Protein AF-A0A835QNK2-F1 (afdb_monomer_lite)

Secondary structure (DSSP, 8-state):
-HHHHHHHHHTTGGGGS-GGGHHHHHHHHHHHHHHHHHHHHHHH---TTTPPEEHHHHHHHHHHHHHHHHT--GGG--TTT-SHHHHTSTT--HHHHHHHGGGT-SSHHHHHHS-HHHHHHIIIIIT---HHHHHHHHHHHHHS-EEEEEEEEE-SS-SSEETT-EEEEEEEEEEE-TT--SS-----TT--S----EEEEEEEETTTTEEEEEEEEESS-HHHHHHHHHHHHHHHHHHTT--HHHHHHHHHH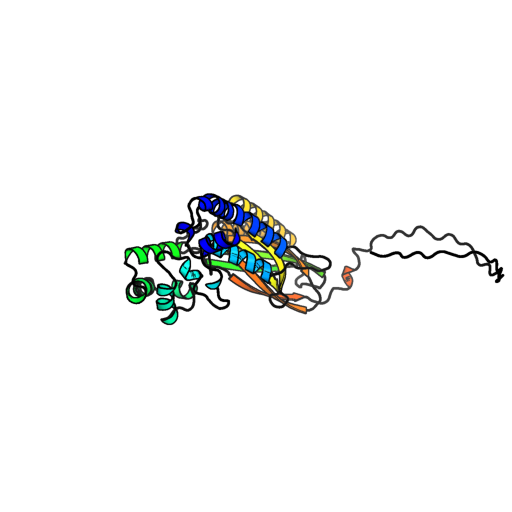HHHHHHTTEEEEEEEEE--SSEEEEEEEEEEESS-SS--EEEEEEEEEEPPPGGGGSS------PPPP---------------------------

Foldseek 3Di:
DLVVLLVCQLVVVNVVDDPVCVVVSLVSLVCLVVVLVVQLCQQQDADPDGGGGFQVSNVVSLLSLQSNQQSHDPVQDDPQAGCRQVSSFPPDDPVLSVQLCVPFHRHVVRLLVDDLVVNQCSCCVGSPDDPVSSVSRVVLQQVDKAKDKDKDKDFQPDPAAAAFTKIKMKIKIAIAGNVQDLFDFHSRVSRPDGDGKKKKKFKFQPVVSGTQDIDIGHLPDLPVQLVVQLVVLLVVCVSVVDDPVVSVVSSVVSNVRSVSNMGIDMDIGTHHAADKGWIWTWMGISHHPPNIDIDTDIHGYHYHDPVPPPDDPPPPPDDDDDDDDDDDDDDDDDDDDDDDDDDDDDDD

Sequence (348 aa):
MTELLIHAHLTRAAAELYSVLHKDYRRMLEVAPRLLEELMKIAVKPRSPHGHGWLKPAVGVLQLAQCITQAVPLSARKASGGIAPFLQLPHLNETKVKKIVPKKVCSLGEFRGLSMEERKDLLTEIAGLSAAESQDVESVLEMIPSVEVEITCVTEGEKCIHEGDLVTVYAWIILQRNNGLKTALPHAPYYPFHKEENYWFLLADSVTNKVWMSRKVSFMDEASAISAASIAMKEANESLGFSSKDVDAAVRAAIGKVKSGSRLVMGTFRAPREGKYNLIAYCFCDSWIGCDVERAVKLEVLKGNRAGKRGWAVEERALGKEDVEEGEEEDVIQEGDDHASDYSDECE

InterPro domains:
  IPR004179 Sec63 domain [PF02889] (4-297)
  IPR014756 Immunoglobulin E-set [SSF81296] (149-303)
  IPR035892 C2 domain superfamily [G3DSA:2.60.40.150] (145-308)

pLDDT: mean 84.91, std 19.96, range [26.83, 98.19]

Structure (mmCIF, N/CA/C/O backbone):
data_AF-A0A835QNK2-F1
#
_entry.id   AF-A0A835QNK2-F1
#
loop_
_atom_site.group_PDB
_atom_site.id
_atom_site.type_symbol
_atom_site.label_atom_id
_atom_site.label_alt_id
_atom_site.label_comp_id
_atom_site.label_asym_id
_atom_site.label_entity_id
_atom_site.label_seq_id
_atom_site.pdbx_PDB_ins_code
_atom_site.Cartn_x
_atom_site.Cartn_y
_atom_site.Cartn_z
_atom_site.occupancy
_atom_site.B_iso_or_equiv
_atom_site.auth_seq_id
_atom_site.auth_comp_id
_atom_site.auth_asym_id
_atom_site.auth_atom_id
_atom_site.pdbx_PDB_model_num
ATOM 1 N N . MET A 1 1 ? -23.182 -18.581 4.482 1.00 62.81 1 MET A N 1
ATOM 2 C CA . MET A 1 1 ? -22.841 -18.611 5.926 1.00 62.81 1 MET A CA 1
ATOM 3 C C . MET A 1 1 ? -21.477 -17.978 6.191 1.00 62.81 1 MET A C 1
ATOM 5 O O . MET A 1 1 ? -21.409 -17.071 7.003 1.00 62.81 1 MET A O 1
ATOM 9 N N . THR A 1 2 ? -20.422 -18.369 5.471 1.00 80.06 2 THR A N 1
ATOM 10 C CA . THR A 1 2 ? -19.074 -17.778 5.587 1.00 80.06 2 THR A CA 1
ATOM 11 C C . THR A 1 2 ? -19.043 -16.269 5.307 1.00 80.06 2 THR A C 1
ATOM 13 O O . THR A 1 2 ? -18.502 -15.507 6.099 1.00 80.06 2 THR A O 1
ATOM 16 N N . GLU A 1 3 ? -19.701 -15.796 4.248 1.00 85.19 3 GLU A N 1
ATOM 17 C CA . GLU A 1 3 ? -19.794 -14.359 3.930 1.00 85.19 3 GLU A CA 1
ATOM 18 C C . GLU A 1 3 ? -20.319 -13.509 5.102 1.00 85.19 3 GLU A C 1
ATOM 20 O O . GLU A 1 3 ? -19.773 -12.447 5.391 1.00 85.19 3 GLU A O 1
ATOM 25 N N . LEU A 1 4 ? -21.312 -14.015 5.841 1.00 89.81 4 LEU A N 1
ATOM 26 C CA . LEU A 1 4 ? -21.884 -13.325 7.001 1.00 89.81 4 LEU A CA 1
ATOM 27 C C . LEU A 1 4 ? -20.899 -13.235 8.176 1.00 89.81 4 LEU A C 1
ATOM 29 O O . LEU A 1 4 ? -20.940 -12.262 8.920 1.00 89.81 4 LEU A O 1
ATOM 33 N N . LEU A 1 5 ? -19.986 -14.202 8.326 1.00 93.25 5 LEU A N 1
ATOM 34 C CA . LEU A 1 5 ? -18.939 -14.159 9.354 1.00 93.25 5 LEU A CA 1
ATOM 35 C C . LEU A 1 5 ? -17.872 -13.105 9.028 1.00 93.25 5 LEU A C 1
ATOM 37 O O . LEU A 1 5 ? -17.438 -12.385 9.926 1.00 93.25 5 LEU A O 1
ATOM 41 N N . ILE A 1 6 ? -17.488 -12.963 7.751 1.00 92.50 6 ILE A N 1
ATOM 42 C CA . ILE A 1 6 ? -16.656 -11.828 7.312 1.00 92.50 6 ILE A CA 1
ATOM 43 C C . ILE A 1 6 ? -17.427 -10.524 7.503 1.00 92.50 6 ILE A C 1
ATOM 45 O O . ILE A 1 6 ? -16.861 -9.563 8.004 1.00 92.50 6 ILE A O 1
ATOM 49 N N . HIS A 1 7 ? -18.714 -10.470 7.164 1.00 92.62 7 HIS A N 1
ATOM 50 C CA . HIS A 1 7 ? -19.497 -9.255 7.363 1.00 92.62 7 HIS A CA 1
ATOM 51 C C . HIS A 1 7 ? -19.535 -8.833 8.841 1.00 92.62 7 HIS A C 1
ATOM 53 O O . HIS A 1 7 ? -19.218 -7.686 9.143 1.00 92.62 7 HIS A O 1
ATOM 59 N N . ALA A 1 8 ? -19.801 -9.773 9.756 1.00 94.12 8 ALA A N 1
ATOM 60 C CA . ALA A 1 8 ? -19.755 -9.544 11.201 1.00 94.12 8 ALA A CA 1
ATOM 61 C C . ALA A 1 8 ? -18.366 -9.089 11.684 1.00 94.12 8 ALA A C 1
ATOM 63 O O . ALA A 1 8 ? -18.266 -8.260 12.587 1.00 94.12 8 ALA A O 1
ATOM 64 N N . HIS A 1 9 ? -17.286 -9.591 11.071 1.00 95.69 9 HIS A N 1
ATOM 65 C CA . HIS A 1 9 ? -15.935 -9.090 11.324 1.00 95.69 9 HIS A CA 1
ATOM 66 C C . HIS A 1 9 ? -15.794 -7.616 10.929 1.00 95.69 9 HIS A C 1
ATOM 68 O O . HIS A 1 9 ? -15.382 -6.786 11.735 1.00 95.69 9 HIS A O 1
ATOM 74 N N . LEU A 1 10 ? -16.161 -7.291 9.686 1.00 95.19 10 LEU A N 1
ATOM 75 C CA . LEU A 1 10 ? -16.000 -5.956 9.116 1.00 95.19 10 LEU A CA 1
ATOM 76 C C . LEU A 1 10 ? -16.843 -4.905 9.849 1.00 95.19 10 LEU A C 1
ATOM 78 O O . LEU A 1 10 ? -16.446 -3.746 9.897 1.00 95.19 10 LEU A O 1
ATOM 82 N N . THR A 1 11 ? -17.977 -5.295 10.436 1.00 93.50 11 THR A N 1
ATOM 83 C CA . THR A 1 11 ? -18.831 -4.426 11.264 1.00 93.50 11 THR A CA 1
ATOM 84 C C . THR A 1 11 ? -18.498 -4.471 12.757 1.00 93.50 11 THR A C 1
ATOM 86 O O . THR A 1 11 ? -19.147 -3.779 13.536 1.00 93.50 11 THR A O 1
ATOM 89 N N . ARG A 1 12 ? -17.479 -5.243 13.167 1.00 94.50 12 ARG A N 1
ATOM 90 C CA . ARG A 1 12 ? -17.062 -5.445 14.570 1.00 94.50 12 ARG A CA 1
ATOM 91 C C . ARG A 1 12 ? -18.142 -6.071 15.463 1.00 94.50 12 ARG A C 1
ATOM 93 O O . ARG A 1 12 ? -18.034 -6.021 16.683 1.00 94.50 12 ARG A O 1
ATOM 100 N N . ALA A 1 13 ? -19.125 -6.741 14.868 1.00 93.00 13 ALA A N 1
ATOM 101 C CA . ALA A 1 13 ? -20.199 -7.463 15.552 1.00 93.00 13 ALA A CA 1
ATOM 102 C C . ALA A 1 13 ? -19.811 -8.912 15.917 1.00 93.00 13 ALA A C 1
ATOM 104 O O . ALA A 1 13 ? -20.659 -9.737 16.242 1.00 93.00 13 ALA A O 1
ATOM 105 N N . ALA A 1 14 ? -18.520 -9.263 15.866 1.00 89.12 14 ALA A N 1
ATOM 106 C CA . ALA A 1 14 ? -18.061 -10.627 16.128 1.00 89.12 14 ALA A CA 1
ATOM 107 C C . ALA A 1 14 ? -18.413 -11.131 17.542 1.00 89.12 14 ALA A C 1
ATOM 109 O O . ALA A 1 14 ? -18.567 -12.334 17.721 1.00 89.12 14 ALA A O 1
ATOM 110 N N . ALA A 1 15 ? -18.560 -10.235 18.525 1.00 88.38 15 ALA A N 1
ATOM 111 C CA . ALA A 1 15 ? -18.985 -10.575 19.886 1.00 88.38 15 ALA A CA 1
ATOM 112 C C . ALA A 1 15 ? -20.471 -10.971 19.988 1.00 88.38 15 ALA A C 1
ATOM 114 O O . ALA A 1 15 ? -20.866 -11.604 20.961 1.00 88.38 15 ALA A O 1
ATOM 115 N N . GLU A 1 16 ? -21.284 -10.619 18.989 1.00 91.19 16 GLU A N 1
ATOM 116 C CA . GLU A 1 16 ? -22.713 -10.955 18.919 1.00 91.19 16 GLU A CA 1
ATOM 117 C C . GLU A 1 16 ? -22.952 -12.333 18.282 1.00 91.19 16 GLU A C 1
ATOM 119 O O . GLU A 1 16 ? -24.078 -12.830 18.249 1.00 91.19 16 GLU A O 1
ATOM 124 N N . LEU A 1 17 ? -21.897 -12.972 17.765 1.00 90.88 17 LEU A N 1
ATOM 125 C CA . LEU A 1 17 ? -21.988 -14.300 17.176 1.00 90.88 17 LEU A CA 1
ATOM 126 C C . LEU A 1 17 ? -22.275 -15.355 18.249 1.00 90.88 17 LEU A C 1
ATOM 128 O O . LEU A 1 17 ? -21.698 -15.347 19.335 1.00 90.88 17 LEU A O 1
ATOM 132 N N . TYR A 1 18 ? -23.111 -16.335 17.904 1.00 91.88 18 TYR A N 1
ATOM 133 C CA . TYR A 1 18 ? -23.280 -17.528 18.729 1.00 91.88 18 TYR A CA 1
ATOM 134 C C . TYR A 1 18 ? -21.939 -18.235 18.935 1.00 91.88 18 TYR A C 1
ATOM 136 O O . TYR A 1 18 ? -21.151 -18.381 17.997 1.00 91.88 18 TYR A O 1
ATOM 144 N N . SER A 1 19 ? -21.717 -18.755 20.144 1.00 90.88 19 SER A N 1
ATOM 145 C CA . SER A 1 19 ? -20.445 -19.370 20.549 1.00 90.88 19 SER A CA 1
ATOM 146 C C . SER A 1 19 ? -19.956 -20.465 19.595 1.00 90.88 19 SER A C 1
ATOM 148 O O . SER A 1 19 ? -18.757 -20.592 19.346 1.00 90.88 19 SER A O 1
ATOM 150 N N . VAL A 1 20 ? -20.894 -21.209 19.006 1.00 93.56 20 VAL A N 1
ATOM 151 C CA . VAL A 1 20 ? -20.640 -22.292 18.048 1.00 93.56 20 VAL A CA 1
ATOM 152 C C . VAL A 1 20 ? -19.966 -21.790 16.761 1.00 93.56 20 VAL A C 1
ATOM 154 O O . VAL A 1 20 ? -19.154 -22.502 16.180 1.00 93.56 20 VAL A O 1
ATOM 157 N N . LEU A 1 21 ? -20.242 -20.548 16.345 1.00 93.88 21 LEU A N 1
ATOM 158 C CA . LEU A 1 21 ? -19.711 -19.944 15.116 1.00 93.88 21 LEU A CA 1
ATOM 159 C C . LEU A 1 21 ? -18.325 -19.309 15.298 1.00 93.88 21 LEU A C 1
ATOM 161 O O . LEU A 1 21 ? -17.658 -19.003 14.309 1.00 93.88 21 LEU A O 1
ATOM 165 N N . HIS A 1 22 ? -17.846 -19.116 16.534 1.00 91.81 22 HIS A N 1
ATOM 166 C CA . HIS A 1 22 ? -16.547 -18.473 16.770 1.00 91.81 22 HIS A CA 1
ATOM 167 C C . HIS A 1 22 ? -15.373 -19.263 16.192 1.00 91.81 22 HIS A C 1
ATOM 169 O O . HIS A 1 22 ? -14.400 -18.663 15.728 1.00 91.81 22 HIS A O 1
ATOM 175 N N . LYS A 1 23 ? -15.449 -20.599 16.204 1.00 93.75 23 LYS A N 1
ATOM 176 C CA . LYS A 1 23 ? -14.405 -21.449 15.620 1.00 93.75 23 LYS A CA 1
ATOM 177 C C . LYS A 1 23 ? -14.295 -21.217 14.112 1.00 93.75 23 LYS A C 1
ATOM 179 O O . LYS A 1 23 ? -13.190 -21.015 13.610 1.00 93.75 23 LYS A O 1
ATOM 184 N N . ASP A 1 24 ? -15.431 -21.171 13.421 1.00 94.69 24 ASP A N 1
ATOM 185 C CA . ASP A 1 24 ? -15.493 -20.939 11.975 1.00 94.69 24 ASP A CA 1
ATOM 186 C C . ASP A 1 24 ? -15.064 -19.513 11.620 1.00 94.69 24 ASP A C 1
ATOM 188 O O . ASP A 1 24 ? -14.263 -19.316 10.707 1.00 94.69 24 ASP A O 1
ATOM 192 N N . TYR A 1 25 ? -15.509 -18.526 12.405 1.00 94.62 25 TYR A N 1
ATOM 193 C CA . TYR A 1 25 ? -15.083 -17.129 12.298 1.00 94.62 25 TYR A CA 1
ATOM 194 C C . TYR A 1 25 ? -13.558 -16.988 12.386 1.00 94.62 25 TYR A C 1
ATOM 196 O O . TYR A 1 25 ? -12.931 -16.397 11.504 1.00 94.62 25 TYR A O 1
ATOM 204 N N . ARG A 1 26 ? -12.935 -17.574 13.419 1.00 95.00 26 ARG A N 1
ATOM 205 C CA . ARG A 1 26 ? -11.475 -17.535 13.578 1.00 95.00 26 ARG A CA 1
ATOM 206 C C . ARG A 1 26 ? -10.780 -18.230 12.415 1.00 95.00 26 ARG A C 1
ATOM 208 O O . ARG A 1 26 ? -9.844 -17.668 11.857 1.00 95.00 26 ARG A O 1
ATOM 215 N N . ARG A 1 27 ? -11.251 -19.415 12.014 1.00 94.50 27 ARG A N 1
ATOM 216 C CA . ARG A 1 27 ? -10.650 -20.156 10.901 1.00 94.50 27 ARG A CA 1
ATOM 217 C C . ARG A 1 27 ? -10.708 -19.373 9.591 1.00 94.50 27 ARG A C 1
ATOM 219 O O . ARG A 1 27 ? -9.752 -19.388 8.822 1.00 94.50 27 ARG A O 1
ATOM 226 N N . MET A 1 28 ? -11.808 -18.673 9.340 1.00 94.38 28 MET A N 1
ATOM 227 C CA . MET A 1 28 ? -11.953 -17.822 8.165 1.00 94.38 28 MET A CA 1
ATOM 228 C C . MET A 1 28 ? -10.938 -16.684 8.135 1.00 94.38 28 MET A C 1
ATOM 230 O O . MET A 1 28 ? -10.282 -16.489 7.114 1.00 94.38 28 MET A O 1
ATOM 234 N N . LEU A 1 29 ? -10.783 -15.962 9.246 1.00 95.56 29 LEU A N 1
ATOM 235 C CA . LEU A 1 29 ? -9.815 -14.870 9.339 1.00 95.56 29 LEU A CA 1
ATOM 236 C C . LEU A 1 29 ? -8.370 -15.363 9.224 1.00 95.56 29 LEU A C 1
ATOM 238 O O . LEU A 1 29 ? -7.561 -14.696 8.595 1.00 95.56 29 LEU A O 1
ATOM 242 N N . GLU A 1 30 ? -8.059 -16.547 9.750 1.00 95.75 30 GLU A N 1
ATOM 243 C CA . GLU A 1 30 ? -6.730 -17.157 9.630 1.00 95.75 30 GLU A CA 1
ATOM 244 C C . GLU A 1 30 ? -6.364 -17.477 8.170 1.00 95.75 30 GLU A C 1
ATOM 246 O O . GLU A 1 30 ? -5.224 -17.304 7.742 1.00 95.75 30 GLU A O 1
ATOM 251 N N . VAL A 1 31 ? -7.338 -17.952 7.390 1.00 94.56 31 VAL A N 1
ATOM 252 C CA . VAL A 1 31 ? -7.128 -18.396 6.004 1.00 94.56 31 VAL A CA 1
ATOM 253 C C . VAL A 1 31 ? -7.228 -17.238 5.000 1.00 94.56 31 VAL A C 1
ATOM 255 O O . VAL A 1 31 ? -6.612 -17.298 3.932 1.00 94.56 31 VAL A O 1
ATOM 258 N N . ALA A 1 32 ? -7.967 -16.174 5.330 1.00 94.25 32 ALA A N 1
ATOM 259 C CA . ALA A 1 32 ? -8.254 -15.061 4.425 1.00 94.25 32 ALA A CA 1
ATOM 260 C C . ALA A 1 32 ? -7.008 -14.405 3.792 1.00 94.25 32 ALA A C 1
ATOM 262 O O . ALA A 1 32 ? -7.016 -14.254 2.568 1.00 94.25 32 ALA A O 1
ATOM 263 N N . PRO A 1 33 ? -5.920 -14.070 4.522 1.00 92.94 33 PRO A N 1
ATOM 264 C CA . PRO A 1 33 ? -4.745 -13.435 3.917 1.00 92.94 33 PRO A CA 1
ATOM 265 C C . PRO A 1 33 ? -4.126 -14.264 2.793 1.00 92.94 33 PRO A C 1
ATOM 267 O O . PRO A 1 33 ? -3.799 -13.729 1.736 1.00 92.94 33 PRO A O 1
ATOM 270 N N . ARG A 1 34 ? -4.026 -15.585 2.987 1.00 94.12 34 ARG A N 1
ATOM 271 C CA . ARG A 1 34 ? -3.486 -16.498 1.974 1.00 94.12 34 ARG A CA 1
ATOM 272 C C . ARG A 1 34 ? -4.368 -16.519 0.727 1.00 94.12 34 ARG A C 1
ATOM 274 O O . ARG A 1 34 ? -3.848 -16.458 -0.380 1.00 94.12 34 ARG A O 1
ATOM 281 N N . LEU A 1 35 ? -5.690 -16.599 0.889 1.00 95.94 35 LEU A N 1
ATOM 282 C CA . LEU A 1 35 ? -6.614 -16.596 -0.251 1.00 95.94 35 LEU A CA 1
ATOM 283 C C . LEU A 1 35 ? -6.573 -15.269 -1.014 1.00 95.94 35 LEU A C 1
ATOM 285 O O . LEU A 1 35 ? -6.567 -15.274 -2.241 1.00 95.94 35 LEU A O 1
ATOM 289 N N . LEU A 1 36 ? -6.509 -14.145 -0.300 1.00 96.56 36 LEU A N 1
ATOM 290 C CA . LEU A 1 36 ? -6.391 -12.820 -0.905 1.00 96.56 36 LEU A CA 1
ATOM 291 C C . LEU A 1 36 ? -5.081 -12.664 -1.673 1.00 96.56 36 LEU A C 1
ATOM 293 O O . LEU A 1 36 ? -5.083 -12.125 -2.773 1.00 96.56 36 LEU A O 1
ATOM 297 N N . GLU A 1 37 ? -3.974 -13.183 -1.150 1.00 94.81 37 GLU A N 1
ATOM 298 C CA . GLU A 1 37 ? -2.703 -13.177 -1.871 1.00 94.81 37 GLU A CA 1
ATOM 299 C C . GLU A 1 37 ? -2.766 -13.998 -3.169 1.00 94.81 37 GLU A C 1
ATOM 301 O O . GLU A 1 37 ? -2.287 -13.542 -4.210 1.00 94.81 37 GLU A O 1
ATOM 306 N N . GLU A 1 38 ? -3.402 -15.170 -3.156 1.00 97.06 38 GLU A N 1
ATOM 307 C CA . GLU A 1 38 ? -3.592 -15.960 -4.378 1.00 97.06 38 GLU A CA 1
ATOM 308 C C . GLU A 1 38 ? -4.542 -15.275 -5.372 1.00 97.06 38 GLU A C 1
ATOM 310 O O . GLU A 1 38 ? -4.258 -15.231 -6.572 1.00 97.06 38 GLU A O 1
ATOM 315 N N . LEU A 1 39 ? -5.624 -14.651 -4.895 1.00 97.00 39 LEU A N 1
ATOM 316 C CA . LEU A 1 39 ? -6.502 -13.830 -5.735 1.00 97.00 39 LEU A CA 1
ATOM 317 C C . LEU A 1 39 ? -5.749 -12.652 -6.357 1.00 97.00 39 LEU A C 1
ATOM 319 O O . LEU A 1 39 ? -5.949 -12.353 -7.535 1.00 97.00 39 LEU A O 1
ATOM 323 N N . MET A 1 40 ? -4.848 -12.019 -5.604 1.00 97.12 40 MET A N 1
ATOM 324 C CA . MET A 1 40 ? -4.002 -10.942 -6.106 1.00 97.12 40 MET A CA 1
ATOM 325 C C . MET A 1 40 ? -3.102 -11.442 -7.238 1.00 97.12 40 MET A C 1
ATOM 327 O O . MET A 1 40 ? -3.073 -10.833 -8.308 1.00 97.12 40 MET A O 1
ATOM 331 N N . LYS A 1 41 ? -2.440 -12.594 -7.058 1.00 95.38 41 LYS A N 1
ATOM 332 C CA . LYS A 1 41 ? -1.619 -13.235 -8.101 1.00 95.38 41 LYS A CA 1
ATOM 333 C C . LYS A 1 41 ? -2.434 -13.542 -9.360 1.00 95.38 41 LYS A C 1
ATOM 335 O O . LYS A 1 41 ? -1.958 -13.287 -10.462 1.00 95.38 41 LYS A O 1
ATOM 340 N N . ILE A 1 42 ? -3.668 -14.031 -9.220 1.00 95.25 42 ILE A N 1
ATOM 341 C CA . ILE A 1 42 ? -4.575 -14.293 -10.353 1.00 95.25 42 ILE A CA 1
ATOM 342 C C . ILE A 1 42 ? -4.994 -12.989 -11.052 1.00 95.25 42 ILE A C 1
ATOM 344 O O . ILE A 1 42 ? -5.072 -12.941 -12.284 1.00 95.25 42 ILE A O 1
ATOM 348 N N . ALA A 1 43 ? -5.263 -11.926 -10.291 1.00 95.69 43 ALA A N 1
ATOM 349 C CA . ALA A 1 43 ? -5.671 -10.636 -10.835 1.00 95.69 43 ALA A CA 1
ATOM 350 C C . ALA A 1 43 ? -4.564 -10.015 -11.699 1.00 95.69 43 ALA A C 1
ATOM 352 O O . ALA A 1 43 ? -4.835 -9.596 -12.827 1.00 95.69 43 ALA A O 1
ATOM 353 N N . VAL A 1 44 ? -3.321 -10.014 -11.206 1.00 94.81 44 VAL A N 1
ATOM 354 C CA . VAL A 1 44 ? -2.177 -9.380 -11.884 1.00 94.81 44 VAL A CA 1
ATOM 355 C C . VAL A 1 44 ? -1.499 -10.261 -12.935 1.00 94.81 44 VAL A C 1
ATOM 357 O O . VAL A 1 44 ? -0.680 -9.756 -13.700 1.00 94.81 44 VAL A O 1
ATOM 360 N N . LYS A 1 45 ? -1.837 -11.556 -13.008 1.00 91.94 45 LYS A N 1
ATOM 361 C CA . LYS A 1 45 ? -1.237 -12.487 -13.969 1.00 91.94 45 LYS A CA 1
ATOM 362 C C . LYS A 1 45 ? -1.468 -12.018 -15.417 1.00 91.94 45 LYS A C 1
ATOM 364 O O . LYS A 1 45 ? -2.626 -11.853 -15.817 1.00 91.94 45 LYS A O 1
ATOM 369 N N . PRO A 1 46 ? -0.396 -11.876 -16.218 1.00 87.88 46 PRO A N 1
ATOM 370 C CA . PRO A 1 46 ? -0.505 -11.659 -17.653 1.00 87.88 46 PRO A CA 1
ATOM 371 C C . PRO A 1 46 ? -1.291 -12.786 -18.343 1.00 87.88 46 PRO A C 1
ATOM 373 O O . PRO A 1 46 ? -1.133 -13.962 -18.008 1.00 87.88 46 PRO A O 1
ATOM 376 N N . ARG A 1 47 ? -2.144 -12.447 -19.310 1.00 83.19 47 ARG A N 1
ATOM 377 C CA . ARG A 1 47 ? -2.970 -13.398 -20.084 1.00 83.19 47 ARG A CA 1
ATOM 378 C C . ARG A 1 47 ? -2.491 -13.428 -21.541 1.00 83.19 47 ARG A C 1
ATOM 380 O O . ARG A 1 47 ? -2.014 -12.432 -22.042 1.00 83.19 47 ARG A O 1
ATOM 387 N N . SER A 1 48 ? -2.559 -14.535 -22.267 1.00 65.88 48 SER A N 1
ATOM 388 C CA . SER A 1 48 ? -2.134 -14.556 -23.687 1.00 65.88 48 SER A CA 1
ATOM 389 C C . SER A 1 48 ? -3.169 -13.851 -24.595 1.00 65.88 48 SER A C 1
ATOM 391 O O . SER A 1 48 ? -4.347 -13.860 -24.225 1.00 65.88 48 SER A O 1
ATOM 393 N N . PRO A 1 49 ? -2.812 -13.239 -25.754 1.00 55.88 49 PRO A N 1
ATOM 394 C CA . PRO A 1 49 ? -1.476 -13.122 -26.371 1.00 55.88 49 PRO A CA 1
ATOM 395 C C . PRO A 1 49 ? -0.711 -11.815 -26.087 1.00 55.88 49 PRO A C 1
ATOM 397 O O . PRO A 1 49 ? 0.477 -11.739 -26.365 1.00 55.88 49 PRO A O 1
ATOM 400 N N . HIS A 1 50 ? -1.353 -10.801 -25.501 1.00 57.69 50 HIS A N 1
ATOM 401 C CA . HIS A 1 50 ? -0.726 -9.508 -25.146 1.00 57.69 50 HIS A CA 1
ATOM 402 C C . HIS A 1 50 ? -1.075 -9.068 -23.715 1.00 57.69 50 HIS A C 1
ATOM 404 O O . HIS A 1 50 ? -1.062 -7.888 -23.375 1.00 57.69 50 HIS A O 1
ATOM 410 N N . GLY A 1 51 ? -1.597 -9.990 -22.921 1.00 67.69 51 GLY A N 1
ATOM 411 C CA . GLY A 1 51 ? -2.503 -9.679 -21.834 1.00 67.69 51 GLY A CA 1
ATOM 412 C C . GLY A 1 51 ? -1.770 -9.267 -20.584 1.00 67.69 51 GLY A C 1
ATOM 413 O O . GLY A 1 51 ? -0.923 -9.959 -20.042 1.00 67.69 51 GLY A O 1
ATOM 414 N N . HIS A 1 52 ? -2.192 -8.116 -20.121 1.00 88.31 52 HIS A N 1
ATOM 415 C CA . HIS A 1 52 ? -1.851 -7.531 -18.852 1.00 88.31 52 HIS A CA 1
ATOM 416 C C . HIS A 1 52 ? -2.726 -8.135 -17.745 1.00 88.31 52 HIS A C 1
ATOM 418 O O . HIS A 1 52 ? -3.755 -8.770 -18.014 1.00 88.31 52 HIS A O 1
ATOM 424 N N . GLY A 1 53 ? -2.342 -7.902 -16.492 1.00 92.81 53 GLY A N 1
ATOM 425 C CA . GLY A 1 53 ? -3.233 -8.131 -15.358 1.00 92.81 53 GLY A CA 1
ATOM 426 C C . GLY A 1 53 ? -4.407 -7.145 -15.349 1.00 92.81 53 GLY A C 1
ATOM 427 O O . GLY A 1 53 ? -4.426 -6.172 -16.105 1.00 92.81 53 GLY A O 1
ATOM 428 N N . TRP A 1 54 ? -5.383 -7.366 -14.473 1.00 94.75 54 TRP A N 1
ATOM 429 C CA . TRP A 1 54 ? -6.528 -6.471 -14.302 1.00 94.75 54 TRP A CA 1
ATOM 430 C C . TRP A 1 54 ? -6.352 -5.588 -13.070 1.00 94.75 54 TRP A C 1
ATOM 432 O O . TRP A 1 54 ? -6.277 -6.091 -11.948 1.00 94.75 54 TRP A O 1
ATOM 442 N N . LEU A 1 55 ? -6.348 -4.268 -13.272 1.00 96.19 55 LEU A N 1
ATOM 443 C CA . LEU A 1 55 ? -6.092 -3.312 -12.193 1.00 96.19 55 LEU A CA 1
ATOM 444 C C . LEU A 1 55 ? -7.240 -3.275 -11.173 1.00 96.19 55 LEU A C 1
ATOM 446 O O . LEU A 1 55 ? -7.008 -3.479 -9.990 1.00 96.19 55 LEU A O 1
ATOM 450 N N . LYS A 1 56 ? -8.487 -3.083 -11.610 1.00 95.81 56 LYS A N 1
ATOM 451 C CA . LYS A 1 56 ? -9.671 -3.006 -10.734 1.00 95.81 56 LYS A CA 1
ATOM 452 C C . LYS A 1 56 ? -9.828 -4.232 -9.815 1.00 95.81 56 LYS A C 1
ATOM 454 O O . LYS A 1 56 ? -9.986 -4.023 -8.615 1.00 95.81 56 LYS A O 1
ATOM 459 N N . PRO A 1 57 ? -9.745 -5.488 -10.305 1.00 96.44 57 PRO A N 1
ATOM 460 C CA . PRO A 1 57 ? -9.720 -6.663 -9.435 1.00 96.44 57 PRO A CA 1
ATOM 461 C C . PRO A 1 57 ? -8.551 -6.660 -8.446 1.00 96.44 57 PRO A C 1
ATOM 463 O O . PRO A 1 57 ? -8.768 -6.939 -7.272 1.00 96.44 57 PRO A O 1
ATOM 466 N N . ALA A 1 58 ? -7.340 -6.301 -8.884 1.00 97.25 58 ALA A N 1
ATOM 467 C CA . ALA A 1 58 ? -6.171 -6.229 -8.007 1.00 97.25 58 ALA A CA 1
ATOM 468 C C . ALA A 1 58 ? -6.373 -5.208 -6.868 1.00 97.25 58 ALA A C 1
ATOM 470 O O . ALA A 1 58 ? -6.170 -5.528 -5.698 1.00 97.25 58 ALA A O 1
ATOM 471 N N . VAL A 1 59 ? -6.871 -4.012 -7.195 1.00 96.19 59 VAL A N 1
ATOM 472 C CA . VAL A 1 59 ? -7.227 -2.975 -6.213 1.00 96.19 59 VAL A CA 1
ATOM 473 C C . VAL A 1 59 ? -8.321 -3.469 -5.263 1.00 96.19 59 VAL A C 1
ATOM 475 O O . VAL A 1 59 ? -8.201 -3.289 -4.055 1.00 96.19 59 VAL A O 1
ATOM 478 N N . GLY A 1 60 ? -9.361 -4.136 -5.770 1.00 95.81 60 GLY A N 1
ATOM 479 C CA . GLY A 1 60 ? -10.440 -4.683 -4.940 1.00 95.81 60 GLY A CA 1
ATOM 480 C C . GLY A 1 60 ? -9.955 -5.728 -3.929 1.00 95.81 60 GLY A C 1
ATOM 481 O O . GLY A 1 60 ? -10.361 -5.696 -2.768 1.00 95.81 60 GLY A O 1
ATOM 482 N N . VAL A 1 61 ? -9.037 -6.612 -4.339 1.00 97.12 61 VAL A N 1
ATOM 483 C CA . VAL A 1 61 ? -8.412 -7.604 -3.448 1.00 97.12 61 VAL A CA 1
ATOM 484 C C . VAL A 1 61 ? -7.623 -6.920 -2.329 1.00 97.12 61 VAL A C 1
ATOM 486 O O . VAL A 1 61 ? -7.770 -7.288 -1.164 1.00 97.12 61 VAL A O 1
ATOM 489 N N . LEU A 1 62 ? -6.834 -5.894 -2.657 1.00 96.44 62 LEU A N 1
ATOM 490 C CA . LEU A 1 62 ? -6.052 -5.133 -1.676 1.00 96.44 62 LEU A CA 1
ATOM 491 C C . LEU A 1 62 ? -6.947 -4.357 -0.703 1.00 96.44 62 LEU A C 1
ATOM 493 O O . LEU A 1 62 ? -6.728 -4.393 0.506 1.00 96.44 62 LEU A O 1
ATOM 497 N N . GLN A 1 63 ? -8.008 -3.722 -1.200 1.00 95.25 63 GLN A N 1
ATOM 498 C CA . GLN A 1 63 ? -8.983 -3.029 -0.357 1.00 95.25 63 GLN A CA 1
ATOM 499 C C . GLN A 1 63 ? -9.684 -3.980 0.618 1.00 95.25 63 GLN A C 1
ATOM 501 O O . GLN A 1 63 ? -9.894 -3.619 1.779 1.00 95.25 63 GLN A O 1
ATOM 506 N N . LEU A 1 64 ? -10.015 -5.195 0.169 1.00 95.88 64 LEU A N 1
ATOM 507 C CA . LEU A 1 64 ? -10.574 -6.236 1.026 1.00 95.88 64 LEU A CA 1
ATOM 508 C C . LEU A 1 64 ? -9.558 -6.706 2.077 1.00 95.88 64 LEU A C 1
ATOM 510 O O . LEU A 1 64 ? -9.925 -6.821 3.243 1.00 95.88 64 LEU A O 1
ATOM 514 N N . ALA A 1 65 ? -8.288 -6.902 1.705 1.00 96.81 65 ALA A N 1
ATOM 515 C CA . ALA A 1 65 ? -7.219 -7.264 2.642 1.00 96.81 65 ALA A CA 1
ATOM 516 C C . ALA A 1 65 ? -7.046 -6.231 3.763 1.00 96.81 65 ALA A C 1
ATOM 518 O O . ALA A 1 65 ? -7.053 -6.582 4.946 1.00 96.81 65 ALA A O 1
ATOM 519 N N . GLN A 1 66 ? -6.993 -4.952 3.395 1.00 96.75 66 GLN A N 1
ATOM 520 C CA . GLN A 1 66 ? -6.915 -3.841 4.338 1.00 96.75 66 GLN A CA 1
ATOM 521 C C . GLN A 1 66 ? -8.165 -3.782 5.246 1.00 96.75 66 GLN A C 1
ATOM 523 O O . GLN A 1 66 ? -8.052 -3.589 6.453 1.00 96.75 66 GLN A O 1
ATOM 528 N N . CYS A 1 67 ? -9.369 -3.971 4.687 1.00 96.50 67 CYS A N 1
ATOM 529 C CA . CYS A 1 67 ? -10.627 -3.963 5.447 1.00 96.50 67 CYS A CA 1
ATOM 530 C C . CYS A 1 67 ? -10.740 -5.125 6.439 1.00 96.50 67 CYS A C 1
ATOM 532 O O . CYS A 1 67 ? -11.212 -4.912 7.553 1.00 96.50 67 CYS A O 1
ATOM 534 N N . ILE A 1 68 ? -10.300 -6.326 6.051 1.00 96.62 68 ILE A N 1
ATOM 535 C CA . ILE A 1 68 ? -10.223 -7.479 6.955 1.00 96.62 68 ILE A CA 1
ATOM 536 C C . ILE A 1 68 ? -9.168 -7.228 8.033 1.00 96.62 68 ILE A C 1
ATOM 538 O O . ILE A 1 68 ? -9.430 -7.457 9.200 1.00 96.62 68 ILE A O 1
ATOM 542 N N . THR A 1 69 ? -7.996 -6.696 7.690 1.00 97.06 69 THR A N 1
ATOM 543 C CA . THR A 1 69 ? -6.961 -6.420 8.701 1.00 97.06 69 THR A CA 1
ATOM 544 C C . THR A 1 69 ? -7.437 -5.387 9.732 1.00 97.06 69 THR A C 1
ATOM 546 O O . THR A 1 69 ? -7.252 -5.578 10.928 1.00 97.06 69 THR A O 1
ATOM 549 N N . GLN A 1 70 ? -8.097 -4.311 9.294 1.00 96.94 70 GLN A N 1
ATOM 550 C CA . GLN A 1 70 ? -8.524 -3.211 10.174 1.00 96.94 70 GLN A CA 1
ATOM 551 C C . GLN A 1 70 ? -9.937 -3.367 10.758 1.00 96.94 70 GLN A C 1
ATOM 553 O O . GLN A 1 70 ? -10.392 -2.498 11.511 1.00 96.94 70 GLN A O 1
ATOM 558 N N . ALA A 1 71 ? -10.650 -4.445 10.410 1.00 96.62 71 ALA A N 1
ATOM 559 C CA . ALA A 1 71 ? -12.069 -4.635 10.711 1.00 96.62 71 ALA A CA 1
ATOM 560 C C . ALA A 1 71 ? -12.893 -3.369 10.400 1.00 96.62 71 ALA A C 1
ATOM 562 O O . ALA A 1 71 ? -13.460 -2.729 11.294 1.00 96.62 71 ALA A O 1
ATOM 563 N N . VAL A 1 72 ? -12.880 -2.965 9.125 1.00 95.88 72 VAL A N 1
ATOM 564 C CA . VAL A 1 72 ? -13.595 -1.784 8.614 1.00 95.88 72 VAL A CA 1
ATOM 565 C C . VAL A 1 72 ? -14.546 -2.194 7.485 1.00 95.88 72 VAL A C 1
ATOM 567 O O . VAL A 1 72 ? -14.107 -2.877 6.555 1.00 95.88 72 VAL A O 1
ATOM 570 N N . PRO A 1 73 ? -15.816 -1.742 7.479 1.00 93.19 73 PRO A N 1
ATOM 571 C CA . PRO A 1 73 ? -16.763 -2.076 6.419 1.00 93.19 73 PRO A CA 1
ATOM 572 C C . PRO A 1 73 ? -16.303 -1.594 5.042 1.00 93.19 73 PRO A C 1
ATOM 574 O O . PRO A 1 73 ? -15.854 -0.459 4.884 1.00 93.19 73 PRO A O 1
ATOM 577 N N . LEU A 1 74 ? -16.500 -2.419 4.009 1.00 89.94 74 LEU A N 1
ATOM 578 C CA . LEU A 1 74 ? -16.229 -2.020 2.621 1.00 89.94 74 LEU A CA 1
ATOM 579 C C . LEU A 1 74 ? -17.069 -0.807 2.194 1.00 89.94 74 LEU A C 1
ATOM 581 O O . LEU A 1 74 ? -16.579 0.047 1.464 1.00 89.94 74 LEU A O 1
ATOM 585 N N . SER A 1 75 ? -18.303 -0.686 2.694 1.00 89.25 75 SER A N 1
ATOM 586 C CA . SER A 1 75 ? -19.198 0.451 2.432 1.00 89.25 75 SER A CA 1
ATOM 587 C C . SER A 1 75 ? -18.672 1.788 2.969 1.00 89.25 75 SER A C 1
ATOM 589 O O . SER A 1 75 ? -19.069 2.846 2.481 1.00 89.25 75 SER A O 1
ATOM 591 N N . ALA A 1 76 ? -17.763 1.764 3.951 1.00 87.88 76 ALA A N 1
ATOM 592 C CA . ALA A 1 76 ? -17.108 2.961 4.470 1.00 87.88 76 ALA A CA 1
ATOM 593 C C . ALA A 1 76 ? -16.023 3.497 3.518 1.00 87.88 76 ALA A C 1
ATOM 595 O O . ALA A 1 76 ? -15.562 4.636 3.682 1.00 87.88 76 ALA A O 1
ATOM 596 N N . ARG A 1 77 ? -15.612 2.702 2.519 1.00 85.81 77 ARG A N 1
ATOM 597 C CA . ARG A 1 77 ? -14.736 3.157 1.439 1.00 85.81 77 ARG A CA 1
ATOM 598 C C . ARG A 1 77 ? -15.546 3.928 0.407 1.00 85.81 77 ARG A C 1
ATOM 600 O O . ARG A 1 77 ? -16.593 3.490 -0.055 1.00 85.81 77 ARG A O 1
ATOM 607 N N . LYS A 1 78 ? -15.017 5.080 0.013 1.00 75.12 78 LYS A N 1
ATOM 608 C CA . LYS A 1 78 ? -15.503 5.876 -1.116 1.00 75.12 78 LYS A CA 1
ATOM 609 C C . LYS A 1 78 ? -14.313 6.223 -1.998 1.00 75.12 78 LYS A C 1
ATOM 611 O O . LYS A 1 78 ? -13.206 6.370 -1.486 1.00 75.12 78 LYS A O 1
ATOM 616 N N . ALA A 1 79 ? -14.556 6.376 -3.298 1.00 59.50 79 ALA A N 1
ATOM 617 C CA . ALA A 1 79 ? -13.513 6.668 -4.283 1.00 59.50 79 ALA A CA 1
ATOM 618 C C . ALA A 1 79 ? -12.753 7.985 -4.010 1.00 59.50 79 ALA A C 1
ATOM 620 O O . ALA A 1 79 ? -11.615 8.120 -4.434 1.00 59.50 79 ALA A O 1
ATOM 621 N N . SER A 1 80 ? -13.357 8.934 -3.285 1.00 51.66 80 SER A N 1
ATOM 622 C CA . SER A 1 80 ? -12.841 10.295 -3.081 1.00 51.66 80 SER A CA 1
ATOM 623 C C . SER A 1 80 ? -12.581 10.649 -1.607 1.00 51.66 80 SER A C 1
ATOM 625 O O . SER A 1 80 ? -12.870 11.765 -1.189 1.00 51.66 80 SER A O 1
ATOM 627 N N . GLY A 1 81 ? -12.099 9.701 -0.798 1.00 62.09 81 GLY A N 1
ATOM 628 C CA . GLY A 1 81 ? -11.884 9.923 0.639 1.00 62.09 81 GLY A CA 1
ATOM 629 C C . GLY A 1 81 ? -13.124 9.571 1.464 1.00 62.09 81 GLY A C 1
ATOM 630 O O . GLY A 1 81 ? -14.011 10.385 1.705 1.00 62.09 81 GLY A O 1
ATOM 631 N N . GLY A 1 82 ? -13.209 8.300 1.859 1.00 73.06 82 GLY A N 1
ATOM 632 C CA . GLY A 1 82 ? -14.244 7.800 2.767 1.00 73.06 82 GLY A CA 1
ATOM 633 C C . GLY A 1 82 ? -13.864 7.962 4.240 1.00 73.06 82 GLY A C 1
ATOM 634 O O . GLY A 1 82 ? -12.756 8.368 4.574 1.00 73.06 82 GLY A O 1
ATOM 635 N N . ILE A 1 83 ? -14.769 7.563 5.135 1.00 87.94 83 ILE A N 1
ATOM 636 C CA . ILE A 1 83 ? -14.499 7.532 6.584 1.00 87.94 83 ILE A CA 1
ATOM 637 C C . ILE A 1 83 ? -13.631 6.330 6.995 1.00 87.94 83 ILE A C 1
ATOM 639 O O . ILE A 1 83 ? -13.129 6.296 8.115 1.00 87.94 83 ILE A O 1
ATOM 643 N N . ALA A 1 84 ? -13.431 5.351 6.101 1.00 91.50 84 ALA A N 1
ATOM 644 C CA . ALA A 1 84 ? -12.688 4.119 6.375 1.00 91.50 84 ALA A CA 1
ATOM 645 C C . ALA A 1 84 ? -11.281 4.323 6.987 1.00 91.50 84 ALA A C 1
ATOM 647 O O . ALA A 1 84 ? -10.996 3.652 7.979 1.00 91.50 84 ALA A O 1
ATOM 648 N N . PRO A 1 85 ? -10.425 5.252 6.503 1.00 93.56 85 PRO A N 1
ATOM 649 C CA . PRO A 1 85 ? -9.129 5.525 7.130 1.00 93.56 85 PRO A CA 1
ATOM 650 C C . PRO A 1 85 ? -9.223 6.025 8.578 1.00 93.56 85 PRO A C 1
ATOM 652 O O . PRO A 1 85 ? -8.283 5.850 9.340 1.00 93.56 85 PRO A O 1
ATOM 655 N N . PHE A 1 86 ? -10.333 6.649 8.980 1.00 93.88 86 PHE A N 1
ATOM 656 C CA . PHE A 1 86 ? -10.532 7.082 10.366 1.00 93.88 86 PHE A CA 1
ATOM 657 C C . PHE A 1 86 ? -11.064 5.956 11.247 1.00 93.88 86 PHE A C 1
ATOM 659 O O . PHE A 1 86 ? -10.744 5.902 12.426 1.00 93.88 86 PHE A O 1
ATOM 666 N N . LEU A 1 87 ? -11.861 5.042 10.687 1.00 95.06 87 LEU A N 1
ATOM 667 C CA . LEU A 1 87 ? -12.412 3.920 11.448 1.00 95.06 87 LEU A CA 1
ATOM 668 C C . LEU A 1 87 ? -11.329 2.946 11.922 1.00 95.06 87 LEU A C 1
ATOM 670 O O . LEU A 1 87 ? -11.562 2.243 12.899 1.00 95.06 87 LEU A O 1
ATOM 674 N N . GLN A 1 88 ? -10.157 2.910 11.283 1.00 95.31 88 GLN A N 1
ATOM 675 C CA . GLN A 1 88 ? -9.022 2.093 11.736 1.00 95.31 88 GLN A CA 1
ATOM 676 C C . GLN A 1 88 ? -8.366 2.620 13.031 1.00 95.31 88 GLN A C 1
ATOM 678 O O . GLN A 1 88 ? -7.644 1.888 13.704 1.00 95.31 88 GLN A O 1
ATOM 683 N N . LEU A 1 89 ? -8.606 3.888 13.382 1.00 95.94 89 LEU A N 1
ATOM 684 C CA . LEU A 1 89 ? -8.067 4.509 14.590 1.00 95.94 89 LEU A CA 1
ATOM 685 C C . LEU A 1 89 ? -8.856 4.059 15.833 1.00 95.94 89 LEU A C 1
ATOM 687 O O . LEU A 1 89 ? -10.060 3.787 15.740 1.00 95.94 89 LEU A O 1
ATOM 691 N N . PRO A 1 90 ? -8.207 3.990 17.008 1.00 96.06 90 PRO A N 1
ATOM 692 C CA . PRO A 1 90 ? -8.879 3.617 18.244 1.00 96.06 90 PRO A CA 1
ATOM 693 C C . PRO A 1 90 ? -9.943 4.655 18.619 1.00 96.06 90 PRO A C 1
ATOM 695 O O . PRO A 1 90 ? -9.870 5.820 18.232 1.00 96.06 90 PRO A O 1
ATOM 698 N N . HIS A 1 91 ? -10.963 4.220 19.363 1.00 95.50 91 HIS A N 1
ATOM 699 C CA . HIS A 1 91 ? -12.022 5.072 19.940 1.00 95.50 91 HIS A CA 1
ATOM 700 C C . HIS A 1 91 ? -12.893 5.859 18.947 1.00 95.50 91 HIS A C 1
ATOM 702 O O . HIS A 1 91 ? -13.820 6.566 19.363 1.00 95.50 91 HIS A O 1
ATOM 708 N N . LEU A 1 92 ? -12.648 5.714 17.643 1.00 93.81 92 LEU A N 1
ATOM 709 C CA . LEU A 1 92 ? -13.395 6.353 16.570 1.00 93.81 92 LEU A CA 1
ATOM 710 C C . LEU A 1 92 ? -14.403 5.387 15.941 1.00 93.81 92 LEU A C 1
ATOM 712 O O . LEU A 1 92 ? -14.131 4.225 15.643 1.00 93.81 92 LEU A O 1
ATOM 716 N N . ASN A 1 93 ? -15.607 5.906 15.733 1.00 92.25 93 ASN A N 1
ATOM 717 C CA . ASN A 1 93 ? -16.711 5.237 15.062 1.00 92.25 93 ASN A CA 1
ATOM 718 C C . ASN A 1 93 ? -17.345 6.205 14.052 1.00 92.25 93 ASN A C 1
ATOM 720 O O . ASN A 1 93 ? -16.973 7.379 13.976 1.00 92.25 93 ASN A O 1
ATOM 724 N N . GLU A 1 94 ? -18.326 5.739 13.281 1.00 91.19 94 GLU A N 1
ATOM 725 C CA . GLU A 1 94 ? -18.915 6.573 12.233 1.00 91.19 94 GLU A CA 1
ATOM 726 C C . GLU A 1 94 ? -19.520 7.881 12.753 1.00 91.19 94 GLU A C 1
ATOM 728 O O . GLU A 1 94 ? -19.429 8.904 12.075 1.00 91.19 94 GLU A O 1
ATOM 733 N N . THR A 1 95 ? -20.150 7.866 13.932 1.00 92.12 95 THR A N 1
ATOM 734 C CA . THR A 1 95 ? -20.823 9.051 14.482 1.00 92.12 95 THR A CA 1
ATOM 735 C C . THR A 1 95 ? -19.813 10.112 14.898 1.00 92.12 95 THR A C 1
ATOM 737 O O . THR A 1 95 ? -20.019 11.286 14.598 1.00 92.12 95 THR A O 1
ATOM 740 N N . LYS A 1 96 ? -18.695 9.710 15.510 1.00 92.31 96 LYS A N 1
ATOM 741 C CA . LYS A 1 96 ? -17.584 10.604 15.860 1.00 92.31 96 LYS A CA 1
ATOM 742 C C . LYS A 1 96 ? -16.894 11.158 14.610 1.00 92.31 96 LYS A C 1
ATOM 744 O O . LYS A 1 96 ? -16.735 12.370 14.492 1.00 92.31 96 LYS A O 1
ATOM 749 N N . VAL A 1 97 ? -16.575 10.312 13.626 1.00 90.06 97 VAL A N 1
ATOM 750 C CA . VAL A 1 97 ? -15.897 10.747 12.387 1.00 90.06 97 VAL A CA 1
ATOM 751 C C . VAL A 1 97 ? -16.754 11.731 11.585 1.00 90.06 97 VAL A C 1
ATOM 753 O O . VAL A 1 97 ? -16.240 12.737 11.099 1.00 90.06 97 VAL A O 1
ATOM 756 N N . LYS A 1 98 ? -18.075 11.512 11.511 1.00 88.62 98 LYS A N 1
ATOM 757 C CA . LYS A 1 98 ? -19.016 12.439 10.854 1.00 88.62 98 LYS A CA 1
ATOM 758 C C . LYS A 1 98 ? -19.063 13.829 11.509 1.00 88.62 98 LYS A C 1
ATOM 760 O O . LYS A 1 98 ? -19.507 14.763 10.851 1.00 88.62 98 LYS A O 1
ATOM 765 N N . LYS A 1 99 ? -18.600 13.996 12.755 1.00 87.75 99 LYS A N 1
ATOM 766 C CA . LYS A 1 99 ? -18.449 15.318 13.396 1.00 87.75 99 LYS A CA 1
ATOM 767 C C . LYS A 1 99 ? -17.127 16.004 13.037 1.00 87.75 99 LYS A C 1
ATOM 769 O O . LYS A 1 99 ? -17.102 17.227 12.934 1.00 87.75 99 LYS A O 1
ATOM 774 N N . ILE A 1 100 ? -16.055 15.229 12.850 1.00 83.25 100 ILE A N 1
ATOM 775 C CA . ILE A 1 100 ? -14.702 15.736 12.559 1.00 83.25 100 ILE A CA 1
ATOM 776 C C . ILE A 1 100 ? -14.586 16.164 11.089 1.00 83.25 100 ILE A C 1
ATOM 778 O O . ILE A 1 100 ? -14.191 17.294 10.805 1.00 83.25 100 ILE A O 1
ATOM 782 N N . VAL A 1 101 ? -14.967 15.280 10.159 1.00 77.25 101 VAL A N 1
ATOM 783 C CA . VAL A 1 101 ? -14.736 15.455 8.711 1.00 77.25 101 VAL A CA 1
ATOM 784 C C . VAL A 1 101 ? -15.286 16.786 8.158 1.00 77.25 101 VAL A C 1
ATOM 786 O O . VAL A 1 101 ? -14.550 17.509 7.489 1.00 77.25 101 VAL A O 1
ATOM 789 N N . PRO A 1 102 ? -16.525 17.213 8.482 1.00 74.31 102 PRO A N 1
ATOM 790 C CA . PRO A 1 102 ? -17.088 18.447 7.925 1.00 74.31 102 PRO A CA 1
ATOM 791 C C . PRO A 1 102 ? -16.410 19.737 8.401 1.00 74.31 102 PRO A C 1
ATOM 793 O O . PRO A 1 102 ? -16.651 20.791 7.819 1.00 74.31 102 PRO A O 1
ATOM 796 N N . LYS A 1 103 ? -15.622 19.697 9.484 1.00 66.06 103 LYS A N 1
ATOM 797 C CA . LYS A 1 103 ? -15.147 20.912 10.156 1.00 66.06 103 LYS A CA 1
ATOM 798 C C . LYS A 1 103 ? -13.792 21.427 9.692 1.00 66.06 103 LYS A C 1
ATOM 800 O O . LYS A 1 103 ? -13.470 22.532 10.117 1.00 66.06 103 LYS A O 1
ATOM 805 N N . LYS A 1 104 ? -13.028 20.669 8.885 1.00 63.56 104 LYS A N 1
ATOM 806 C CA . LYS A 1 104 ? -11.729 21.080 8.286 1.00 63.56 104 LYS A CA 1
ATOM 807 C C . LYS A 1 104 ? -10.962 19.969 7.547 1.00 63.56 104 LYS A C 1
ATOM 809 O O . LYS A 1 104 ? -9.910 20.260 6.993 1.00 63.56 104 LYS A O 1
ATOM 814 N N . VAL A 1 105 ? -11.422 18.716 7.581 1.00 71.38 105 VAL A N 1
ATOM 815 C CA . VAL A 1 105 ? -10.589 17.556 7.233 1.00 71.38 105 VAL A CA 1
ATOM 816 C C . VAL A 1 105 ? -11.349 16.606 6.314 1.00 71.38 105 VAL A C 1
ATOM 818 O O . VAL A 1 105 ? -12.242 15.891 6.756 1.00 71.38 105 VAL A O 1
ATOM 821 N N . CYS A 1 106 ? -10.965 16.539 5.045 1.00 73.12 106 CYS A N 1
ATOM 822 C CA . CYS A 1 106 ? -11.563 15.635 4.061 1.00 73.12 106 CYS A CA 1
ATOM 823 C C . CYS A 1 106 ? -10.865 14.266 4.009 1.00 73.12 106 CYS A C 1
ATOM 825 O O . CYS A 1 106 ? -11.442 13.295 3.515 1.00 73.12 106 CYS A O 1
ATOM 827 N N . SER A 1 107 ? -9.638 14.162 4.530 1.00 84.69 107 SER A N 1
ATOM 828 C CA . SER A 1 107 ? -8.818 12.950 4.459 1.00 84.69 107 SER A CA 1
ATOM 829 C C . SER A 1 107 ? -7.971 12.723 5.717 1.00 84.69 107 SER A C 1
ATOM 831 O O . SER A 1 107 ? -7.658 13.652 6.458 1.00 84.69 107 SER A O 1
ATOM 833 N N . LEU A 1 108 ? -7.551 11.475 5.958 1.00 87.94 108 LEU A N 1
ATOM 834 C CA . LEU A 1 108 ? -6.611 11.164 7.045 1.00 87.94 108 LEU A CA 1
ATOM 835 C C . LEU A 1 108 ? -5.253 11.858 6.842 1.00 87.94 108 LEU A C 1
ATOM 837 O O . LEU A 1 108 ? -4.595 12.198 7.819 1.00 87.94 108 LEU A O 1
ATOM 841 N N . GLY A 1 109 ? -4.847 12.098 5.591 1.00 87.25 109 GLY A N 1
ATOM 842 C CA . GLY A 1 109 ? -3.641 12.865 5.274 1.00 87.25 109 GLY A CA 1
ATOM 843 C C . GLY A 1 109 ? -3.733 14.309 5.770 1.00 87.25 109 GLY A C 1
ATOM 844 O O . GLY A 1 109 ? -2.837 14.767 6.470 1.00 87.25 109 GLY A O 1
ATOM 845 N N . GLU A 1 110 ? -4.849 14.992 5.497 1.00 88.19 110 GLU A N 1
ATOM 846 C CA . GLU A 1 110 ? -5.113 16.334 6.037 1.00 88.19 110 GLU A CA 1
ATOM 847 C C . GLU A 1 110 ? -5.164 16.327 7.563 1.00 88.19 110 GLU A C 1
ATOM 849 O O . GLU A 1 110 ? -4.572 17.197 8.192 1.00 88.19 110 GLU A O 1
ATOM 854 N N . PHE A 1 111 ? -5.798 15.313 8.166 1.00 90.06 111 PHE A N 1
ATOM 855 C CA . PHE A 1 111 ? -5.834 15.173 9.621 1.00 90.06 111 PHE A CA 1
ATOM 856 C C . PHE A 1 111 ? -4.424 15.091 10.211 1.00 90.06 111 PHE A C 1
ATOM 858 O O . PHE A 1 111 ? -4.108 15.789 11.168 1.00 90.06 111 PHE A O 1
ATOM 865 N N . ARG A 1 112 ? -3.555 14.268 9.611 1.00 90.12 112 ARG A N 1
ATOM 866 C CA . ARG A 1 112 ? -2.152 14.113 10.023 1.00 90.12 112 ARG A CA 1
ATOM 867 C C . ARG A 1 112 ? -1.330 15.387 9.827 1.00 90.12 112 ARG A C 1
ATOM 869 O O . ARG A 1 112 ? -0.343 15.555 10.536 1.00 90.12 112 ARG A O 1
ATOM 876 N N . GLY A 1 113 ? -1.722 16.246 8.888 1.00 88.56 113 GLY A N 1
ATOM 877 C CA . GLY A 1 113 ? -1.064 17.520 8.605 1.00 88.56 113 GLY A CA 1
ATOM 878 C C . GLY A 1 113 ? -1.398 18.649 9.585 1.00 88.56 113 GLY A C 1
ATOM 879 O O . GLY A 1 113 ? -0.687 19.650 9.593 1.00 88.56 113 GLY A O 1
ATOM 880 N N . LEU A 1 114 ? -2.445 18.500 10.404 1.00 91.25 114 LEU A N 1
ATOM 881 C CA . LEU A 1 114 ? -2.781 19.456 11.464 1.00 91.25 114 LEU A CA 1
ATOM 882 C C . LEU A 1 114 ? -1.754 19.429 12.603 1.00 91.25 114 LEU A C 1
ATOM 884 O O . LEU A 1 114 ? -1.071 18.418 12.815 1.00 91.25 114 LEU A O 1
ATOM 888 N N . SER A 1 115 ? -1.688 20.522 13.371 1.00 92.31 115 SER A N 1
ATOM 889 C CA . SER A 1 115 ? -0.874 20.555 14.590 1.00 92.31 115 SER A CA 1
ATOM 890 C C . SER A 1 115 ? -1.398 19.558 15.633 1.00 92.31 115 SER A C 1
ATOM 892 O O . SER A 1 115 ? -2.564 19.153 15.606 1.00 92.31 115 SER A O 1
ATOM 894 N N . MET A 1 116 ? -0.539 19.155 16.575 1.00 91.06 116 MET A N 1
ATOM 895 C CA . MET A 1 116 ? -0.947 18.252 17.659 1.00 91.06 116 MET A CA 1
ATOM 896 C C . MET A 1 116 ? -2.070 18.858 18.513 1.00 91.06 116 MET A C 1
ATOM 898 O O . MET A 1 116 ? -2.978 18.143 18.929 1.00 91.06 116 MET A O 1
ATOM 902 N N . GLU A 1 117 ? -2.047 20.173 18.735 1.00 92.69 117 GLU A N 1
ATOM 903 C CA . GLU A 1 117 ? -3.093 20.900 19.457 1.00 92.69 117 GLU A CA 1
ATOM 904 C C . GLU A 1 117 ? -4.414 20.897 18.682 1.00 92.69 117 GLU A C 1
ATOM 906 O O . GLU A 1 117 ? -5.446 20.533 19.239 1.00 92.69 117 GLU A O 1
ATOM 911 N N . GLU A 1 118 ? -4.387 21.211 17.382 1.00 92.94 118 GLU A N 1
ATOM 912 C CA . GLU A 1 118 ? -5.592 21.198 16.545 1.00 92.94 118 GLU A CA 1
ATOM 913 C C . GLU A 1 118 ? -6.229 19.803 16.477 1.00 92.94 118 GLU A C 1
ATOM 915 O O . GLU A 1 118 ? -7.454 19.673 16.545 1.00 92.94 118 GLU A O 1
ATOM 920 N N . ARG A 1 119 ? -5.414 18.742 16.363 1.00 93.94 119 ARG A N 1
ATOM 921 C CA . ARG A 1 119 ? -5.916 17.360 16.404 1.00 93.94 119 ARG A CA 1
ATOM 922 C C . ARG A 1 119 ? -6.543 17.033 17.749 1.00 93.94 119 ARG A C 1
ATOM 924 O O . ARG A 1 119 ? -7.642 16.479 17.774 1.00 93.94 119 ARG A O 1
ATOM 931 N N . LYS A 1 120 ? -5.876 17.392 18.846 1.00 93.88 120 LYS A N 1
ATOM 932 C CA . LYS A 1 120 ? -6.381 17.168 20.199 1.00 93.88 120 LYS A CA 1
ATOM 933 C C . LYS A 1 120 ? -7.732 17.847 20.400 1.00 93.88 120 LYS A C 1
ATOM 935 O O . LYS A 1 120 ? -8.669 17.169 20.804 1.00 93.88 120 LYS A O 1
ATOM 940 N N . ASP A 1 121 ? -7.868 19.116 20.025 1.00 92.75 121 ASP A N 1
ATOM 941 C CA . ASP A 1 121 ? -9.125 19.862 20.149 1.00 92.75 121 ASP A CA 1
ATOM 942 C C . ASP A 1 121 ? -10.250 19.231 19.309 1.00 92.75 121 ASP A C 1
ATOM 944 O O . ASP A 1 121 ? -11.393 19.114 19.756 1.00 92.75 121 ASP A O 1
ATOM 948 N N . LEU A 1 122 ? -9.948 18.756 18.094 1.00 92.81 122 LEU A N 1
ATOM 949 C CA . LEU A 1 122 ? -10.920 18.023 17.274 1.00 92.81 122 LEU A CA 1
ATOM 950 C C . LEU A 1 122 ? -11.345 16.696 17.922 1.00 92.81 122 LEU A C 1
ATOM 952 O O . LEU A 1 122 ? -12.521 16.324 17.860 1.00 92.81 122 LEU A O 1
ATOM 956 N N . LEU A 1 123 ? -10.413 15.967 18.534 1.00 93.94 123 LEU A N 1
ATOM 957 C CA . LEU A 1 123 ? -10.696 14.685 19.175 1.00 93.94 123 LEU A CA 1
ATOM 958 C C . LEU A 1 123 ? -11.475 14.869 20.485 1.00 93.94 123 LEU A C 1
ATOM 960 O O . LEU A 1 123 ? -12.462 14.163 20.705 1.00 93.94 123 LEU A O 1
ATOM 964 N N . THR A 1 124 ? -11.099 15.831 21.326 1.00 94.56 124 THR A N 1
ATOM 965 C CA . THR A 1 124 ? -11.735 16.045 22.631 1.00 94.56 124 THR A CA 1
ATOM 966 C C . THR A 1 124 ? -13.012 16.872 22.516 1.00 94.56 124 THR A C 1
ATOM 968 O O . THR A 1 124 ? -14.092 16.366 22.813 1.00 94.56 124 THR A O 1
ATOM 971 N N . GLU A 1 125 ? -12.937 18.100 22.000 1.00 93.00 125 GLU A N 1
ATOM 972 C CA . GLU A 1 125 ? -14.056 19.053 22.031 1.00 93.00 125 GLU A CA 1
ATOM 973 C C . GLU A 1 125 ? -15.158 18.710 21.021 1.00 93.00 125 GLU A C 1
ATOM 975 O O . GLU A 1 125 ? -16.343 18.946 21.266 1.00 93.00 125 GLU A O 1
ATOM 980 N N . ILE A 1 126 ? -14.797 18.144 19.863 1.00 90.38 126 ILE A N 1
ATOM 981 C CA . ILE A 1 126 ? -15.764 17.844 18.793 1.00 90.38 126 ILE A CA 1
ATOM 982 C C . ILE A 1 126 ? -16.210 16.381 18.821 1.00 90.38 126 ILE A C 1
ATOM 984 O O . ILE A 1 126 ? -17.412 16.090 18.758 1.00 90.38 126 ILE A O 1
ATOM 988 N N . ALA A 1 127 ? -15.261 15.446 18.884 1.00 91.62 127 ALA A N 1
ATOM 989 C CA . ALA A 1 127 ? -15.570 14.018 18.878 1.00 91.62 127 ALA A CA 1
ATOM 990 C C . ALA A 1 127 ? -15.885 13.446 20.271 1.00 91.62 127 ALA A C 1
ATOM 992 O O . ALA A 1 127 ? -16.446 12.348 20.347 1.00 91.62 127 ALA A O 1
ATOM 993 N N . GLY A 1 128 ? -15.623 14.199 21.345 1.00 94.44 128 GLY A N 1
ATOM 994 C CA . GLY A 1 128 ? -15.965 13.813 22.712 1.00 94.44 128 GLY A CA 1
ATOM 995 C C . GLY A 1 128 ? -15.091 12.690 23.260 1.00 94.44 128 GLY A C 1
ATOM 996 O O . GLY A 1 128 ? -15.590 11.866 24.023 1.00 94.44 128 GLY A O 1
ATOM 997 N N . LEU A 1 129 ? -13.835 12.589 22.816 1.00 95.88 129 LEU A N 1
ATOM 998 C CA . LEU A 1 129 ? -12.860 11.669 23.403 1.00 95.88 129 LEU A CA 1
ATOM 999 C C . LEU A 1 129 ? -12.272 12.277 24.682 1.00 95.88 129 LEU A C 1
ATOM 1001 O O . LEU A 1 129 ? -12.083 13.486 24.796 1.00 95.88 129 LEU A O 1
ATOM 1005 N N . SER A 1 130 ? -11.930 11.421 25.635 1.00 97.12 130 SER A N 1
ATOM 1006 C CA . SER A 1 130 ? -11.079 11.779 26.766 1.00 97.12 130 SER A CA 1
ATOM 1007 C C . SER A 1 130 ? -9.642 12.071 26.313 1.00 97.12 130 SER A C 1
ATOM 1009 O O . SER A 1 130 ? -9.210 11.672 25.230 1.00 97.12 130 SER A O 1
ATOM 1011 N N . ALA A 1 131 ? -8.857 12.727 27.172 1.00 95.62 131 ALA A N 1
ATOM 1012 C CA . ALA A 1 131 ? -7.447 12.995 26.890 1.00 95.62 131 ALA A CA 1
ATOM 1013 C C . ALA A 1 131 ? -6.627 11.707 26.673 1.00 95.62 131 ALA A C 1
ATOM 1015 O O . ALA A 1 131 ? -5.736 11.692 25.829 1.00 95.62 131 ALA A O 1
ATOM 1016 N N . ALA A 1 132 ? -6.952 10.626 27.394 1.00 97.00 132 ALA A N 1
ATOM 1017 C CA . ALA A 1 132 ? -6.301 9.327 27.226 1.00 97.00 132 ALA A CA 1
ATOM 1018 C C . ALA A 1 132 ? -6.659 8.686 25.875 1.00 97.00 132 ALA A C 1
ATOM 1020 O O . ALA A 1 132 ? -5.770 8.282 25.136 1.00 97.00 132 ALA A O 1
ATOM 1021 N N . GLU A 1 133 ? -7.942 8.686 25.499 1.00 97.44 133 GLU A N 1
ATOM 1022 C CA . GLU A 1 133 ? -8.371 8.173 24.191 1.00 97.44 133 GLU A CA 1
ATOM 1023 C C . GLU A 1 133 ? -7.775 8.987 23.032 1.00 97.44 133 GLU A C 1
ATOM 1025 O O . GLU A 1 133 ? -7.406 8.426 22.003 1.00 97.44 133 GLU A O 1
ATOM 1030 N N . SER A 1 134 ? -7.650 10.310 23.187 1.00 96.50 134 SER A N 1
ATOM 1031 C CA . SER A 1 134 ? -6.966 11.157 22.205 1.00 96.50 134 SER A CA 1
ATOM 1032 C C . SER A 1 134 ? -5.488 10.782 22.070 1.00 96.50 134 SER A C 1
ATOM 1034 O O . SER A 1 134 ? -4.971 10.766 20.957 1.00 96.50 134 SER A O 1
ATOM 1036 N N . GLN A 1 135 ? -4.813 10.465 23.178 1.00 96.62 135 GLN A N 1
ATOM 1037 C CA . GLN A 1 135 ? -3.416 10.036 23.159 1.00 96.62 135 GLN A CA 1
ATOM 1038 C C . GLN A 1 135 ? -3.244 8.679 22.464 1.00 96.62 135 GLN A C 1
ATOM 1040 O O . GLN A 1 135 ? -2.305 8.514 21.689 1.00 96.62 135 GLN A O 1
ATOM 1045 N N . ASP A 1 136 ? -4.167 7.737 22.678 1.00 97.62 136 ASP A N 1
ATOM 1046 C CA . ASP A 1 136 ? -4.156 6.449 21.974 1.00 97.62 136 ASP A CA 1
ATOM 1047 C C . ASP A 1 136 ? -4.262 6.642 20.453 1.00 97.62 136 ASP A C 1
ATOM 1049 O O . ASP A 1 136 ? -3.570 5.972 19.683 1.00 97.62 136 ASP A O 1
ATOM 1053 N N . VAL A 1 137 ? -5.103 7.585 20.004 1.00 97.00 137 VAL A N 1
ATOM 1054 C CA . VAL A 1 137 ? -5.209 7.945 18.581 1.00 97.00 137 VAL A CA 1
ATOM 1055 C C . VAL A 1 137 ? -3.876 8.475 18.055 1.00 97.00 137 VAL A C 1
ATOM 1057 O O . VAL A 1 137 ? -3.423 8.011 17.009 1.00 97.00 137 VAL A O 1
ATOM 1060 N N . GLU A 1 138 ? -3.228 9.393 18.776 1.00 95.69 138 GLU A N 1
ATOM 1061 C CA . GLU A 1 138 ? -1.921 9.948 18.395 1.00 95.69 138 GLU A CA 1
ATOM 1062 C C . GLU A 1 138 ? -0.845 8.864 18.271 1.00 95.69 138 GLU A C 1
ATOM 1064 O O . GLU A 1 138 ? -0.156 8.786 17.252 1.00 95.69 138 GLU A O 1
ATOM 1069 N N . SER A 1 139 ? -0.762 7.954 19.243 1.00 95.50 139 SER A N 1
ATOM 1070 C CA . SER A 1 139 ? 0.182 6.833 19.194 1.00 95.50 139 SER A CA 1
ATOM 1071 C C . SER A 1 139 ? -0.037 5.936 17.973 1.00 95.50 139 SER A C 1
ATOM 1073 O O . SER A 1 139 ? 0.928 5.471 17.364 1.00 95.50 139 SER A O 1
ATOM 1075 N N . VAL A 1 140 ? -1.290 5.714 17.561 1.00 96.50 140 VAL A N 1
ATOM 1076 C CA . VAL A 1 140 ? -1.581 4.957 16.335 1.00 96.50 140 VAL A CA 1
ATOM 1077 C C . VAL A 1 140 ? -1.228 5.753 15.082 1.00 96.50 140 VAL A C 1
ATOM 1079 O O . VAL A 1 140 ? -0.637 5.176 14.170 1.00 96.50 140 VAL A O 1
ATOM 1082 N N . LEU A 1 141 ? -1.502 7.062 15.030 1.00 95.56 141 LEU A N 1
ATOM 1083 C CA . LEU A 1 141 ? -1.127 7.919 13.895 1.00 95.56 141 LEU A CA 1
ATOM 1084 C C . LEU A 1 141 ? 0.382 7.910 13.622 1.00 95.56 141 LEU A C 1
ATOM 1086 O O . LEU A 1 141 ? 0.789 7.948 12.458 1.00 95.56 141 LEU A O 1
ATOM 1090 N N . GLU A 1 142 ? 1.208 7.833 14.666 1.00 94.62 142 GLU A N 1
ATOM 1091 C CA . GLU A 1 142 ? 2.665 7.747 14.529 1.00 94.62 142 GLU A CA 1
ATOM 1092 C C . GLU A 1 142 ? 3.142 6.438 13.885 1.00 94.62 142 GLU A C 1
ATOM 1094 O O . GLU A 1 142 ? 4.197 6.422 13.242 1.00 94.62 142 GLU A O 1
ATOM 1099 N N . MET A 1 143 ? 2.365 5.357 14.026 1.00 94.62 143 MET A N 1
ATOM 1100 C CA . MET A 1 143 ? 2.648 4.049 13.426 1.00 94.62 143 MET A CA 1
ATOM 1101 C C . MET A 1 143 ? 2.221 3.951 11.957 1.00 94.62 143 MET A C 1
ATOM 1103 O O . MET A 1 143 ? 2.745 3.099 11.233 1.00 94.62 143 MET A O 1
ATOM 1107 N N . ILE A 1 144 ? 1.299 4.807 11.502 1.00 94.94 144 ILE A N 1
ATOM 1108 C CA . ILE A 1 144 ? 0.790 4.769 10.127 1.00 94.94 144 ILE A CA 1
ATOM 1109 C C . ILE A 1 144 ? 1.911 5.155 9.145 1.00 94.94 144 ILE A C 1
ATOM 1111 O O . ILE A 1 144 ? 2.455 6.266 9.233 1.00 94.94 144 ILE A O 1
ATOM 1115 N N . PRO A 1 145 ? 2.242 4.288 8.171 1.00 94.62 145 PRO A N 1
ATOM 1116 C CA . PRO A 1 145 ? 3.296 4.558 7.205 1.00 94.62 145 PRO A CA 1
ATOM 1117 C C . PRO A 1 145 ? 2.931 5.726 6.278 1.00 94.62 145 PRO A C 1
ATOM 1119 O O . PRO A 1 145 ? 1.774 5.944 5.923 1.00 94.62 145 PRO A O 1
ATOM 1122 N N . SER A 1 146 ? 3.946 6.486 5.885 1.00 93.75 146 SER A N 1
ATOM 1123 C CA . SER A 1 146 ? 3.940 7.379 4.732 1.00 93.75 146 SER A CA 1
ATOM 1124 C C . SER A 1 146 ? 4.816 6.740 3.667 1.00 93.75 146 SER A C 1
ATOM 1126 O O . SER A 1 146 ? 5.961 6.381 3.946 1.00 93.75 146 SER A O 1
ATOM 1128 N N . VAL A 1 147 ? 4.267 6.555 2.472 1.00 94.81 147 VAL A N 1
ATOM 1129 C CA . VAL A 1 147 ? 4.955 5.880 1.373 1.00 94.81 147 VAL A CA 1
ATOM 1130 C C . VAL A 1 147 ? 5.245 6.888 0.267 1.00 94.81 147 VAL A C 1
ATOM 1132 O O . VAL A 1 147 ? 4.467 7.806 0.024 1.00 94.81 147 VAL A O 1
ATOM 1135 N N . GLU A 1 148 ? 6.361 6.706 -0.420 1.00 96.81 148 GLU A N 1
ATOM 1136 C CA . GLU A 1 148 ? 6.700 7.410 -1.650 1.00 96.81 148 GLU A CA 1
ATOM 1137 C C . GLU A 1 148 ? 7.242 6.409 -2.679 1.00 96.81 148 GLU A C 1
ATOM 1139 O O . GLU A 1 148 ? 7.790 5.360 -2.328 1.00 96.81 148 GLU A O 1
ATOM 1144 N N . VAL A 1 149 ? 7.048 6.718 -3.963 1.00 97.94 149 VAL A N 1
ATOM 1145 C CA . VAL A 1 149 ? 7.522 5.903 -5.083 1.00 97.94 149 VAL A CA 1
ATOM 1146 C C . VAL A 1 149 ? 8.379 6.762 -6.006 1.00 97.94 149 VAL A C 1
ATOM 1148 O O . VAL A 1 149 ? 7.868 7.644 -6.699 1.00 97.94 149 VAL A O 1
ATOM 1151 N N . GLU A 1 150 ? 9.671 6.454 -6.070 1.00 97.50 150 GLU A N 1
ATOM 1152 C CA . GLU A 1 150 ? 10.570 6.960 -7.110 1.00 97.50 150 GLU A CA 1
ATOM 1153 C C . GLU A 1 150 ? 10.708 5.883 -8.184 1.00 97.50 150 GLU A C 1
ATOM 1155 O O . GLU A 1 150 ? 11.070 4.753 -7.871 1.00 97.50 150 GLU A O 1
ATOM 1160 N N . ILE A 1 151 ? 10.433 6.200 -9.448 1.00 96.25 151 ILE A N 1
ATOM 1161 C CA . ILE A 1 151 ? 10.456 5.214 -10.534 1.00 96.25 151 ILE A CA 1
ATOM 1162 C C . ILE A 1 151 ? 11.209 5.739 -11.750 1.00 96.25 151 ILE A C 1
ATOM 1164 O O . ILE A 1 151 ? 11.014 6.879 -12.173 1.00 96.25 151 ILE A O 1
ATOM 1168 N N . THR A 1 152 ? 12.031 4.876 -12.339 1.00 93.69 152 THR A N 1
ATOM 1169 C CA . THR A 1 152 ? 12.706 5.094 -13.616 1.00 93.69 152 THR A CA 1
ATOM 1170 C C . THR A 1 152 ? 12.492 3.895 -14.536 1.00 93.69 152 THR A C 1
ATOM 1172 O O . THR A 1 152 ? 12.394 2.750 -14.095 1.00 93.69 152 THR A O 1
ATOM 1175 N N . CYS A 1 153 ? 12.369 4.169 -15.833 1.00 92.62 153 CYS A N 1
ATOM 1176 C CA . CYS A 1 153 ? 12.250 3.165 -16.887 1.00 92.62 153 CYS A CA 1
ATOM 1177 C C . CYS A 1 153 ? 13.419 3.368 -17.847 1.00 92.62 153 CYS A C 1
ATOM 1179 O O . CYS A 1 153 ? 13.625 4.488 -18.315 1.00 92.62 153 CYS A O 1
ATOM 1181 N N . VAL A 1 154 ? 14.184 2.314 -18.111 1.00 90.12 154 VAL A N 1
ATOM 1182 C CA . VAL A 1 154 ? 15.384 2.366 -18.954 1.00 90.12 154 VAL A CA 1
ATOM 1183 C C . VAL A 1 154 ? 15.415 1.184 -19.917 1.00 90.12 154 VAL A C 1
ATOM 1185 O O . VAL A 1 154 ? 14.838 0.134 -19.637 1.00 90.12 154 VAL A O 1
ATOM 1188 N N . THR A 1 155 ? 16.104 1.352 -21.037 1.00 88.12 155 THR A N 1
ATOM 1189 C CA . THR A 1 155 ? 16.448 0.295 -21.995 1.00 88.12 155 THR A CA 1
ATOM 1190 C C . THR A 1 155 ? 17.965 0.132 -22.027 1.00 88.12 155 THR A C 1
ATOM 1192 O O . THR A 1 155 ? 18.710 1.076 -21.758 1.00 88.12 155 THR A O 1
ATOM 1195 N N . GLU A 1 156 ? 18.448 -1.082 -22.285 1.00 78.19 156 GLU A N 1
ATOM 1196 C CA . GLU A 1 156 ? 19.889 -1.338 -22.344 1.00 78.19 156 GLU A CA 1
ATOM 1197 C C . GLU A 1 156 ? 20.503 -0.664 -23.577 1.00 78.19 156 GLU A C 1
ATOM 1199 O O . GLU A 1 156 ? 20.053 -0.875 -24.699 1.00 78.19 156 GLU A O 1
ATOM 1204 N N . GLY A 1 157 ? 21.535 0.161 -23.373 1.00 68.88 157 GLY A N 1
ATOM 1205 C CA . GLY A 1 157 ? 22.314 0.771 -24.458 1.00 68.88 157 GLY A CA 1
ATOM 1206 C C . GLY A 1 157 ? 21.621 1.895 -25.242 1.00 68.88 157 GLY A C 1
ATOM 1207 O O . GLY A 1 157 ? 22.274 2.537 -26.066 1.00 68.88 157 GLY A O 1
ATOM 1208 N N . GLU A 1 158 ? 20.347 2.190 -24.973 1.00 73.38 158 GLU A N 1
ATOM 1209 C CA . GLU A 1 158 ? 19.576 3.200 -25.700 1.00 73.38 158 GLU A CA 1
ATOM 1210 C C . GLU A 1 158 ? 19.094 4.339 -24.791 1.00 73.38 158 GLU A C 1
ATOM 1212 O O . GLU A 1 158 ? 18.716 4.152 -23.637 1.00 73.38 158 GLU A O 1
ATOM 1217 N N . LYS A 1 159 ? 19.106 5.569 -25.321 1.00 77.94 159 LYS A N 1
ATOM 1218 C CA . LYS A 1 159 ? 18.585 6.754 -24.611 1.00 77.94 159 LYS A CA 1
ATOM 1219 C C . LYS A 1 159 ? 17.068 6.892 -24.725 1.00 77.94 159 LYS A C 1
ATOM 1221 O O . LYS A 1 159 ? 16.462 7.649 -23.970 1.00 77.94 159 LYS A O 1
ATOM 1226 N N . CYS A 1 160 ? 16.482 6.224 -25.711 1.00 85.75 160 CYS A N 1
ATOM 1227 C CA . CYS A 1 160 ? 15.068 6.279 -26.034 1.00 85.75 160 CYS A CA 1
ATOM 1228 C C . CYS A 1 160 ? 14.508 4.861 -26.021 1.00 85.75 160 CYS A C 1
ATOM 1230 O O . CYS A 1 160 ? 15.247 3.904 -26.215 1.00 85.75 160 CYS A O 1
ATOM 1232 N N . ILE A 1 161 ? 13.205 4.750 -25.791 1.00 91.69 161 ILE A N 1
ATOM 1233 C CA . ILE A 1 161 ? 12.500 3.472 -25.785 1.00 91.69 161 ILE A CA 1
ATOM 1234 C C . ILE A 1 161 ? 11.814 3.337 -27.139 1.00 91.69 161 ILE A C 1
ATOM 1236 O O . ILE A 1 161 ? 10.995 4.186 -27.495 1.00 91.69 161 ILE A O 1
ATOM 1240 N N . HIS A 1 162 ? 12.138 2.297 -27.894 1.00 92.44 162 HIS A N 1
ATOM 1241 C CA . HIS A 1 162 ? 11.504 1.966 -29.161 1.00 92.44 162 HIS A CA 1
ATOM 1242 C C . HIS A 1 162 ? 10.485 0.838 -28.989 1.00 92.44 162 HIS A C 1
ATOM 1244 O O . HIS A 1 162 ? 10.508 0.056 -28.037 1.00 92.44 162 HIS A O 1
ATOM 1250 N N . GLU A 1 163 ? 9.542 0.764 -29.926 1.00 93.75 163 GLU A N 1
ATOM 1251 C CA . GLU A 1 163 ? 8.569 -0.321 -29.983 1.00 93.75 163 GLU A CA 1
ATOM 1252 C C . GLU A 1 163 ? 9.266 -1.687 -29.989 1.00 93.75 163 GLU A C 1
ATOM 1254 O O . GLU A 1 163 ? 10.108 -1.975 -30.842 1.00 93.75 163 GLU A O 1
ATOM 1259 N N . GLY A 1 164 ? 8.855 -2.554 -29.062 1.00 90.75 164 GLY A N 1
ATOM 1260 C CA . GLY A 1 164 ? 9.387 -3.903 -28.925 1.00 90.75 164 GLY A CA 1
ATOM 1261 C C . GLY A 1 164 ? 10.597 -4.041 -28.001 1.00 90.75 164 GLY A C 1
ATOM 1262 O O . GLY A 1 164 ? 10.944 -5.189 -27.711 1.00 90.75 164 GLY A O 1
ATOM 1263 N N . ASP A 1 165 ? 11.182 -2.951 -27.502 1.00 92.25 165 ASP A N 1
ATOM 1264 C CA . ASP A 1 165 ? 12.315 -3.004 -26.573 1.00 92.25 165 ASP A CA 1
ATOM 1265 C C . ASP A 1 165 ? 11.942 -3.670 -25.249 1.00 92.25 165 ASP A C 1
ATOM 1267 O O . ASP A 1 165 ? 10.801 -3.596 -24.783 1.00 92.25 165 ASP A O 1
ATOM 1271 N N . LEU A 1 166 ? 12.919 -4.313 -24.610 1.00 91.56 166 LEU A N 1
ATOM 1272 C CA . LEU A 1 166 ? 12.771 -4.777 -23.237 1.00 91.56 166 LEU A CA 1
ATOM 1273 C C . LEU A 1 166 ? 13.074 -3.613 -22.290 1.00 91.56 166 LEU A C 1
ATOM 1275 O O . LEU A 1 166 ? 14.225 -3.226 -22.111 1.00 91.56 166 LEU A O 1
ATOM 1279 N N . VAL A 1 167 ? 12.029 -3.051 -21.691 1.00 93.00 167 VAL A N 1
ATOM 1280 C CA . VAL A 1 167 ? 12.144 -1.947 -20.738 1.00 93.00 167 VAL A CA 1
ATOM 1281 C C . VAL A 1 167 ? 12.350 -2.516 -19.345 1.00 93.00 167 VAL A C 1
ATOM 1283 O O . VAL A 1 167 ? 11.530 -3.307 -18.873 1.00 93.00 167 VAL A O 1
ATOM 1286 N N . THR A 1 168 ? 13.401 -2.067 -18.666 1.00 93.56 168 THR A N 1
ATOM 1287 C CA . THR A 1 168 ? 13.677 -2.368 -17.261 1.00 93.56 168 THR A CA 1
ATOM 1288 C C . THR A 1 168 ? 13.175 -1.233 -16.378 1.00 93.56 168 THR A C 1
ATOM 1290 O O . THR A 1 168 ? 13.505 -0.062 -16.573 1.00 93.56 168 THR A O 1
ATOM 1293 N N . VAL A 1 169 ? 12.366 -1.585 -15.384 1.00 95.12 169 VAL A N 1
ATOM 1294 C CA . VAL A 1 169 ? 11.813 -0.667 -14.389 1.00 95.12 169 VAL A CA 1
ATOM 1295 C C . VAL A 1 169 ? 12.626 -0.774 -13.108 1.00 95.12 169 VAL A C 1
ATOM 1297 O O . VAL A 1 169 ? 12.783 -1.870 -12.571 1.00 95.12 169 VAL A O 1
ATOM 1300 N N . TYR A 1 170 ? 13.065 0.367 -12.583 1.00 95.56 170 TYR A N 1
ATOM 1301 C CA . TYR A 1 170 ? 13.621 0.499 -11.240 1.00 95.56 170 TYR A CA 1
ATOM 1302 C C . TYR A 1 170 ? 12.686 1.384 -10.423 1.00 95.56 170 TYR A C 1
ATOM 1304 O O . TYR A 1 170 ? 12.505 2.557 -10.741 1.00 95.56 170 TYR A O 1
ATOM 1312 N N . ALA A 1 171 ? 12.081 0.830 -9.377 1.00 97.69 171 ALA A N 1
ATOM 1313 C CA . ALA A 1 171 ? 11.208 1.571 -8.478 1.00 97.69 171 ALA A CA 1
ATOM 1314 C C . ALA A 1 171 ? 11.712 1.473 -7.035 1.00 97.69 171 ALA A C 1
ATOM 1316 O O . ALA A 1 171 ? 11.804 0.383 -6.476 1.00 97.69 171 ALA A O 1
ATOM 1317 N N . TRP A 1 172 ? 12.024 2.606 -6.417 1.00 97.94 172 TRP A N 1
ATOM 1318 C CA . TRP A 1 172 ? 12.288 2.696 -4.987 1.00 97.94 172 TRP A CA 1
ATOM 1319 C C . TRP A 1 172 ? 10.988 2.995 -4.253 1.00 97.94 172 TRP A C 1
ATOM 1321 O O . TRP A 1 172 ? 10.379 4.045 -4.448 1.00 97.94 172 TRP A O 1
ATOM 1331 N N . ILE A 1 173 ? 10.583 2.063 -3.394 1.00 97.88 173 ILE A N 1
ATOM 1332 C CA . ILE A 1 173 ? 9.481 2.248 -2.453 1.00 97.88 173 ILE A CA 1
ATOM 1333 C C . ILE A 1 173 ? 10.082 2.748 -1.149 1.00 97.88 173 ILE A C 1
ATOM 1335 O O . ILE A 1 173 ? 10.827 2.014 -0.499 1.00 97.88 173 ILE A O 1
ATOM 1339 N N . ILE A 1 174 ? 9.790 3.991 -0.789 1.00 97.19 174 ILE A N 1
ATOM 1340 C CA . ILE A 1 174 ? 10.337 4.663 0.389 1.00 97.19 174 ILE A CA 1
ATOM 1341 C C . ILE A 1 174 ? 9.250 4.676 1.453 1.00 97.19 174 ILE A C 1
ATOM 1343 O O . ILE A 1 174 ? 8.150 5.156 1.201 1.00 97.19 174 ILE A O 1
ATOM 1347 N N . LEU A 1 175 ? 9.548 4.134 2.630 1.00 95.62 175 LEU A N 1
ATOM 1348 C CA . LEU A 1 175 ? 8.616 4.058 3.744 1.00 95.62 175 LEU A CA 1
ATOM 1349 C C . LEU A 1 175 ? 9.152 4.870 4.920 1.00 95.62 175 LEU A C 1
ATOM 1351 O O . LEU A 1 175 ? 10.269 4.653 5.388 1.00 95.62 175 LEU A O 1
ATOM 1355 N N . GLN A 1 176 ? 8.321 5.774 5.430 1.00 94.31 176 GLN A N 1
ATOM 1356 C CA . GLN A 1 176 ? 8.616 6.606 6.591 1.00 94.31 176 GLN A CA 1
ATOM 1357 C C . GLN A 1 176 ? 7.487 6.537 7.620 1.00 94.31 176 GLN A C 1
ATOM 1359 O O . GLN A 1 176 ? 6.323 6.342 7.281 1.00 94.31 176 GLN A O 1
ATOM 1364 N N . ARG A 1 177 ? 7.829 6.715 8.895 1.00 93.75 177 ARG A N 1
ATOM 1365 C CA . ARG A 1 177 ? 6.878 6.853 10.004 1.00 93.75 177 ARG A CA 1
ATOM 1366 C C . ARG A 1 177 ? 7.326 7.987 10.908 1.00 93.75 177 ARG A C 1
ATOM 1368 O O . ARG A 1 177 ? 8.525 8.233 11.029 1.00 93.75 177 ARG A O 1
ATOM 1375 N N . ASN A 1 178 ? 6.379 8.622 11.591 1.00 91.88 178 ASN A N 1
ATOM 1376 C CA . ASN A 1 178 ? 6.698 9.721 12.505 1.00 91.88 178 ASN A CA 1
ATOM 1377 C C . ASN A 1 178 ? 7.488 9.225 13.725 1.00 91.88 178 ASN A C 1
ATOM 1379 O O . ASN A 1 178 ? 8.342 9.944 14.231 1.00 91.88 178 ASN A O 1
ATOM 1383 N N . ASN A 1 179 ? 7.275 7.972 14.139 1.00 91.12 179 ASN A N 1
ATOM 1384 C CA . ASN A 1 179 ? 8.057 7.330 15.199 1.00 91.12 179 ASN A CA 1
ATOM 1385 C C . ASN A 1 179 ? 9.441 6.814 14.745 1.00 91.12 179 ASN A C 1
ATOM 1387 O O . ASN A 1 179 ? 10.159 6.207 15.537 1.00 91.12 179 ASN A O 1
ATOM 1391 N N . GLY A 1 180 ? 9.817 6.992 13.473 1.00 91.50 180 GLY A N 1
ATOM 1392 C CA . GLY A 1 180 ? 11.108 6.555 12.930 1.00 91.50 180 GLY A CA 1
ATOM 1393 C C . GLY A 1 180 ? 11.260 5.044 12.709 1.00 91.50 180 GLY A C 1
ATOM 1394 O O . GLY A 1 180 ? 12.311 4.601 12.235 1.00 91.50 180 GLY A O 1
ATOM 1395 N N . LEU A 1 181 ? 10.237 4.232 13.004 1.00 90.56 181 LEU A N 1
ATOM 1396 C CA . LEU A 1 181 ? 10.283 2.792 12.762 1.00 90.56 181 LEU A CA 1
ATOM 1397 C C . LEU A 1 181 ? 10.200 2.488 11.264 1.00 90.56 181 LEU A C 1
ATOM 1399 O O . LEU A 1 181 ? 9.288 2.924 10.561 1.00 90.56 181 LEU A O 1
ATOM 1403 N N . LYS A 1 182 ? 11.126 1.657 10.784 1.00 87.25 182 LYS A N 1
ATOM 1404 C CA . LYS A 1 182 ? 11.171 1.182 9.387 1.00 87.25 182 LYS A CA 1
ATOM 1405 C C . LYS A 1 182 ? 10.287 -0.045 9.183 1.00 87.25 182 LYS A C 1
ATOM 1407 O O . LYS A 1 182 ? 9.641 -0.187 8.148 1.00 87.25 182 LYS A O 1
ATOM 1412 N N . THR A 1 183 ? 10.178 -0.864 10.221 1.00 86.75 183 THR A N 1
ATOM 1413 C CA . THR A 1 183 ? 9.402 -2.100 10.235 1.00 86.75 183 THR A CA 1
ATOM 1414 C C . THR A 1 183 ? 8.585 -2.139 11.518 1.00 86.75 183 THR A C 1
ATOM 1416 O O . THR A 1 183 ? 9.122 -1.902 12.599 1.00 86.75 183 THR A O 1
ATOM 1419 N N . ALA A 1 184 ? 7.288 -2.400 11.391 1.00 87.81 184 ALA A N 1
ATOM 1420 C CA . ALA A 1 184 ? 6.351 -2.515 12.499 1.00 87.81 184 ALA A CA 1
ATOM 1421 C C . ALA A 1 184 ? 5.221 -3.475 12.108 1.00 87.81 184 ALA A C 1
ATOM 1423 O O . ALA A 1 184 ? 5.001 -3.736 10.923 1.00 87.81 184 ALA A O 1
ATOM 1424 N N . LEU A 1 185 ? 4.526 -4.001 13.115 1.00 91.94 185 LEU A N 1
ATOM 1425 C CA . LEU A 1 185 ? 3.254 -4.682 12.905 1.00 91.94 185 LEU A CA 1
ATOM 1426 C C . LEU A 1 185 ? 2.135 -3.633 12.850 1.00 91.94 185 LEU A C 1
ATOM 1428 O O . LEU A 1 185 ? 2.205 -2.645 13.589 1.00 91.94 185 LEU A O 1
ATOM 1432 N N . PRO A 1 186 ? 1.099 -3.842 12.022 1.00 94.62 186 PRO A N 1
ATOM 1433 C CA . P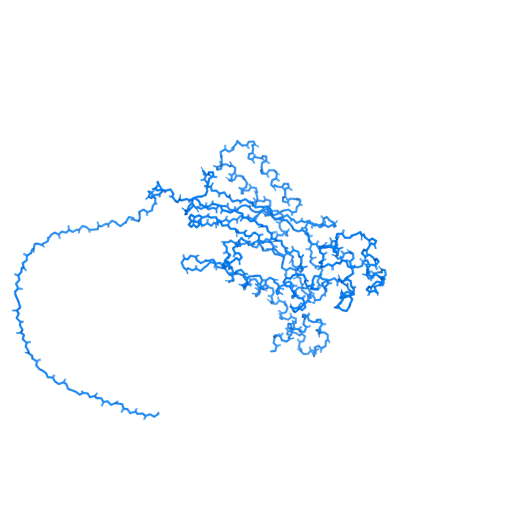RO A 1 186 ? 0.005 -2.896 11.932 1.00 94.62 186 PRO A CA 1
ATOM 1434 C C . PRO A 1 186 ? -0.804 -2.923 13.231 1.00 94.62 186 PRO A C 1
ATOM 1436 O O . PRO A 1 186 ? -1.029 -3.983 13.823 1.00 94.62 186 PRO A O 1
ATOM 1439 N N . HIS A 1 187 ? -1.302 -1.764 13.658 1.00 95.94 187 HIS A N 1
ATOM 1440 C CA . HIS A 1 187 ? -2.277 -1.712 14.741 1.00 95.94 187 HIS A CA 1
ATOM 1441 C C . HIS A 1 187 ? -3.606 -2.280 14.231 1.00 95.94 187 HIS A C 1
ATOM 1443 O O . HIS A 1 187 ? -4.308 -1.625 13.465 1.00 95.94 187 HIS A O 1
ATOM 1449 N N . ALA A 1 188 ? -3.924 -3.511 14.631 1.00 96.69 188 ALA A N 1
ATOM 1450 C CA . ALA A 1 188 ? -5.088 -4.259 14.160 1.00 96.69 188 ALA A CA 1
ATOM 1451 C C . ALA A 1 188 ? -5.761 -5.036 15.316 1.00 96.69 188 ALA A C 1
ATOM 1453 O O . ALA A 1 188 ? -5.766 -6.266 15.318 1.00 96.69 188 ALA A O 1
ATOM 1454 N N . PRO A 1 189 ? -6.335 -4.350 16.324 1.00 95.44 189 PRO A N 1
ATOM 1455 C CA . PRO A 1 189 ? -6.801 -4.979 17.569 1.00 95.44 189 PRO A CA 1
ATOM 1456 C C . PRO A 1 189 ? -7.948 -5.983 17.377 1.00 95.44 189 PRO A C 1
ATOM 1458 O O . PRO A 1 189 ? -8.146 -6.868 18.206 1.00 95.44 189 PRO A O 1
ATOM 1461 N N . TYR A 1 190 ? -8.704 -5.865 16.284 1.00 95.38 190 TYR A N 1
ATOM 1462 C CA . TYR A 1 190 ? -9.804 -6.775 15.955 1.00 95.38 190 TYR A CA 1
ATOM 1463 C C . TYR A 1 190 ? -9.361 -7.994 15.137 1.00 95.38 190 TYR A C 1
ATOM 1465 O O . TYR A 1 190 ? -10.143 -8.934 14.976 1.00 95.38 190 TYR A O 1
ATOM 1473 N N . TYR A 1 191 ? -8.128 -7.997 14.622 1.00 95.94 191 TYR A N 1
ATOM 1474 C CA . TYR A 1 191 ? -7.573 -9.097 13.846 1.00 95.94 191 TYR A CA 1
ATOM 1475 C C . TYR A 1 191 ? -6.737 -10.004 14.766 1.00 95.94 191 TYR A C 1
ATOM 1477 O O . TYR A 1 191 ? -5.672 -9.607 15.231 1.00 95.94 191 TYR A O 1
ATOM 1485 N N . PRO A 1 192 ? -7.194 -11.231 15.076 1.00 93.06 192 PRO A N 1
ATOM 1486 C CA . PRO A 1 192 ? -6.659 -11.996 16.203 1.00 93.06 192 PRO A CA 1
ATOM 1487 C C . PRO A 1 192 ? -5.424 -12.842 15.852 1.00 93.06 192 PRO A C 1
ATOM 1489 O O . PRO A 1 192 ? -5.044 -13.715 16.635 1.00 93.06 192 PRO A O 1
ATOM 1492 N N . PHE A 1 193 ? -4.841 -12.640 14.669 1.00 95.25 193 PHE A N 1
ATOM 1493 C CA . PHE A 1 193 ? -3.698 -13.396 14.163 1.00 95.25 193 PHE A CA 1
ATOM 1494 C C . PHE A 1 193 ? -2.530 -12.469 13.858 1.00 95.25 193 PHE A C 1
ATOM 1496 O O . PHE A 1 193 ? -2.695 -11.268 13.661 1.00 95.25 193 PHE A O 1
ATOM 1503 N N . HIS A 1 194 ? -1.337 -13.048 13.774 1.00 92.31 194 HIS A N 1
ATOM 1504 C CA . HIS A 1 194 ? -0.163 -12.309 13.344 1.00 92.31 194 HIS A CA 1
ATOM 1505 C C . HIS A 1 194 ? -0.350 -11.781 11.911 1.00 92.31 194 HIS A C 1
ATOM 1507 O O . HIS A 1 194 ? -0.747 -12.528 11.013 1.00 92.31 194 HIS A O 1
ATOM 1513 N N . LYS A 1 195 ? -0.059 -10.495 11.701 1.00 93.12 195 LYS A N 1
ATOM 1514 C CA . LYS A 1 195 ? -0.119 -9.834 10.396 1.00 93.12 195 LYS A CA 1
ATOM 1515 C C . LYS A 1 195 ? 1.122 -8.976 10.211 1.00 93.12 195 LYS A C 1
ATOM 1517 O O . LYS A 1 195 ? 1.319 -8.015 10.942 1.00 93.12 195 LYS A O 1
ATOM 1522 N N . GLU A 1 196 ? 1.918 -9.293 9.201 1.00 92.50 196 GLU A N 1
ATOM 1523 C CA . GLU A 1 196 ? 2.991 -8.413 8.736 1.00 92.50 196 GLU A CA 1
ATOM 1524 C C . GLU A 1 196 ? 2.443 -7.373 7.757 1.00 92.50 196 GLU A C 1
ATOM 1526 O O . GLU A 1 196 ? 1.479 -7.636 7.030 1.00 92.50 196 GLU A O 1
ATOM 1531 N N . GLU A 1 197 ? 3.073 -6.205 7.696 1.00 92.50 197 GLU A N 1
ATOM 1532 C CA . GLU A 1 197 ? 2.781 -5.196 6.679 1.00 92.50 197 GLU A CA 1
ATOM 1533 C C . GLU A 1 197 ? 3.505 -5.527 5.375 1.00 92.50 197 GLU A C 1
ATOM 1535 O O . GLU A 1 197 ? 4.736 -5.492 5.306 1.00 92.50 197 GLU A O 1
ATOM 1540 N N . ASN A 1 198 ? 2.739 -5.820 4.325 1.00 94.62 198 ASN A N 1
ATOM 1541 C CA . ASN A 1 198 ? 3.272 -6.004 2.983 1.00 94.62 198 ASN A CA 1
ATOM 1542 C C . ASN A 1 198 ? 2.731 -4.928 2.045 1.00 94.62 198 ASN A C 1
ATOM 1544 O O . ASN A 1 198 ? 1.666 -4.344 2.258 1.00 94.62 198 ASN A O 1
ATOM 1548 N N . TYR A 1 199 ? 3.476 -4.696 0.972 1.00 96.50 199 TYR A N 1
ATOM 1549 C CA . TYR A 1 199 ? 3.128 -3.723 -0.050 1.00 96.50 199 TYR A CA 1
ATOM 1550 C C . TYR A 1 199 ? 3.072 -4.385 -1.420 1.00 96.50 199 TYR A C 1
ATOM 1552 O O . TYR A 1 199 ? 3.743 -5.386 -1.678 1.00 96.50 199 TYR A O 1
ATOM 1560 N N . TRP A 1 200 ? 2.274 -3.817 -2.313 1.00 97.75 200 TRP A N 1
ATOM 1561 C CA . TRP A 1 200 ? 2.186 -4.231 -3.705 1.00 97.75 200 TRP A CA 1
ATOM 1562 C C . TRP A 1 200 ? 2.475 -3.045 -4.608 1.00 97.75 200 TRP A C 1
ATOM 1564 O O . TRP A 1 200 ? 1.705 -2.089 -4.659 1.00 97.75 200 TRP A O 1
ATOM 1574 N N . PHE A 1 201 ? 3.583 -3.136 -5.337 1.00 98.19 201 PHE A N 1
ATOM 1575 C CA . PHE A 1 201 ? 3.908 -2.211 -6.409 1.00 98.19 201 PHE A CA 1
ATOM 1576 C C . PHE A 1 201 ? 3.232 -2.676 -7.696 1.00 98.19 201 PHE A C 1
ATOM 1578 O O . PHE A 1 201 ? 3.468 -3.813 -8.113 1.00 98.19 201 PHE A O 1
ATOM 1585 N N . LEU A 1 202 ? 2.436 -1.816 -8.335 1.00 98.00 202 LEU A N 1
ATOM 1586 C CA . LEU A 1 202 ? 1.821 -2.068 -9.641 1.00 98.00 202 LEU A CA 1
ATOM 1587 C C . LEU A 1 202 ? 2.165 -0.931 -10.607 1.00 98.00 202 LEU A C 1
ATOM 1589 O O . LEU A 1 202 ? 1.862 0.221 -10.325 1.00 98.00 202 LEU A O 1
ATOM 1593 N N . LEU A 1 203 ? 2.712 -1.246 -11.777 1.00 97.62 203 LEU A N 1
ATOM 1594 C CA . LEU A 1 203 ? 2.751 -0.314 -12.905 1.00 97.62 203 LEU A CA 1
ATOM 1595 C C . LEU A 1 203 ? 1.562 -0.629 -13.806 1.00 97.62 203 LEU A C 1
AT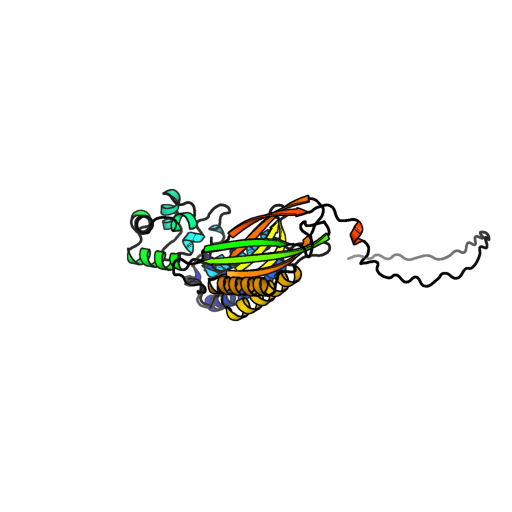OM 1597 O O . LEU A 1 203 ? 1.459 -1.749 -14.313 1.00 97.62 203 LEU A O 1
ATOM 1601 N N . ALA A 1 204 ? 0.652 0.322 -13.986 1.00 96.94 204 ALA A N 1
ATOM 1602 C CA . ALA A 1 204 ? -0.590 0.072 -14.702 1.00 96.94 204 ALA A CA 1
ATOM 1603 C C . ALA A 1 204 ? -1.060 1.270 -15.526 1.00 96.94 204 ALA A C 1
ATOM 1605 O O . ALA A 1 204 ? -0.752 2.422 -15.234 1.00 96.94 204 ALA A O 1
ATOM 1606 N N . ASP A 1 205 ? -1.858 0.972 -16.542 1.00 95.38 205 ASP A N 1
ATOM 1607 C CA . ASP A 1 205 ? -2.684 1.941 -17.247 1.00 95.38 205 ASP A CA 1
ATOM 1608 C C . ASP A 1 205 ? -4.088 1.908 -16.630 1.00 95.38 205 ASP A C 1
ATOM 1610 O O . ASP A 1 205 ? -4.814 0.910 -16.732 1.00 95.38 205 ASP A O 1
ATOM 1614 N N . SER A 1 206 ? -4.457 2.996 -15.956 1.00 94.75 206 SER A N 1
ATOM 1615 C CA . SER A 1 206 ? -5.743 3.123 -15.271 1.00 94.75 206 SER A CA 1
ATOM 1616 C C . SER A 1 206 ? -6.921 3.261 -16.234 1.00 94.75 206 SER A C 1
ATOM 1618 O O . SER A 1 206 ? -8.020 2.805 -15.913 1.00 94.75 206 SER A O 1
ATOM 1620 N N . VAL A 1 207 ? -6.694 3.814 -17.430 1.00 94.31 207 VAL A N 1
ATOM 1621 C CA . VAL A 1 207 ? -7.725 4.013 -18.456 1.00 94.31 207 VAL A CA 1
ATOM 1622 C C . VAL A 1 207 ? -8.113 2.670 -19.055 1.00 94.31 207 VAL A C 1
ATOM 1624 O O . VAL A 1 207 ? -9.295 2.332 -19.125 1.00 94.31 207 VAL A O 1
ATOM 1627 N N . THR A 1 208 ? -7.121 1.866 -19.438 1.00 93.50 208 THR A N 1
ATOM 1628 C CA . THR A 1 208 ? -7.370 0.537 -20.019 1.00 93.50 208 THR A CA 1
ATOM 1629 C C . THR A 1 208 ? -7.504 -0.570 -18.976 1.00 93.50 208 THR A C 1
ATOM 1631 O O . THR A 1 208 ? -7.796 -1.712 -19.334 1.00 93.50 208 THR A O 1
ATOM 1634 N N . ASN A 1 209 ? -7.353 -0.243 -17.687 1.00 95.12 209 ASN A N 1
ATOM 1635 C CA . ASN A 1 209 ? -7.456 -1.171 -16.560 1.00 95.12 209 ASN A CA 1
ATOM 1636 C C . ASN A 1 209 ? -6.422 -2.319 -16.612 1.00 95.12 209 ASN A C 1
ATOM 1638 O O . ASN A 1 209 ? -6.694 -3.439 -16.167 1.00 95.12 209 ASN A O 1
ATOM 1642 N N . LYS A 1 210 ? -5.239 -2.050 -17.173 1.00 94.75 210 LYS A N 1
ATOM 1643 C CA . LYS A 1 210 ? -4.203 -3.048 -17.473 1.00 94.75 210 LYS A CA 1
ATOM 1644 C C . LYS A 1 210 ? -3.001 -2.898 -16.549 1.00 94.75 210 LYS A C 1
ATOM 1646 O O . LYS A 1 210 ? -2.358 -1.855 -16.547 1.00 94.75 210 LYS A O 1
ATOM 1651 N N . VAL A 1 211 ? -2.644 -3.958 -15.827 1.00 95.81 211 VAL A N 1
ATOM 1652 C CA . VAL A 1 211 ? -1.416 -4.034 -15.014 1.00 95.81 211 VAL A CA 1
ATOM 1653 C C . VAL A 1 211 ? -0.272 -4.576 -15.865 1.00 95.81 211 VAL A C 1
ATOM 1655 O O . VAL A 1 211 ? -0.321 -5.714 -16.330 1.00 95.81 211 VAL A O 1
ATOM 1658 N N . TRP A 1 212 ? 0.750 -3.756 -16.082 1.00 93.81 212 TRP A N 1
ATOM 1659 C CA . TRP A 1 212 ? 1.924 -4.084 -16.891 1.00 93.81 212 TRP A CA 1
ATOM 1660 C C . TRP A 1 212 ? 2.976 -4.830 -16.081 1.00 93.81 212 TRP A C 1
ATOM 1662 O O . TRP A 1 212 ? 3.587 -5.767 -16.582 1.00 93.81 212 TRP A O 1
ATOM 1672 N N . MET A 1 213 ? 3.150 -4.442 -14.821 1.00 94.06 213 MET A N 1
ATOM 1673 C CA . MET A 1 213 ? 4.094 -5.068 -13.909 1.00 94.06 213 MET A CA 1
ATOM 1674 C C . MET A 1 213 ? 3.527 -5.048 -12.494 1.00 94.06 213 MET A C 1
ATOM 1676 O O . MET A 1 213 ? 2.872 -4.087 -12.096 1.00 94.06 213 MET A O 1
ATOM 1680 N N . SER A 1 214 ? 3.808 -6.097 -11.724 1.00 95.56 214 SER A N 1
ATOM 1681 C CA . SER A 1 214 ? 3.439 -6.183 -10.313 1.00 95.56 214 SER A CA 1
ATOM 1682 C C . SER A 1 214 ? 4.539 -6.841 -9.489 1.00 95.56 214 SER A C 1
ATOM 1684 O O . SER A 1 214 ? 5.110 -7.846 -9.922 1.00 95.56 214 SER A O 1
ATOM 1686 N N . ARG A 1 215 ? 4.788 -6.346 -8.275 1.00 96.56 215 ARG A N 1
ATOM 1687 C CA . ARG A 1 215 ? 5.686 -6.989 -7.309 1.00 96.56 215 ARG A CA 1
ATOM 1688 C C . ARG A 1 215 ? 5.160 -6.832 -5.887 1.00 96.56 215 ARG A C 1
ATOM 1690 O O . ARG A 1 215 ? 4.763 -5.738 -5.496 1.00 96.56 215 ARG A O 1
ATOM 1697 N N . LYS A 1 216 ? 5.201 -7.916 -5.112 1.00 96.00 216 LYS A N 1
ATOM 1698 C CA . LYS A 1 216 ? 5.037 -7.859 -3.657 1.00 96.00 216 LYS A CA 1
ATOM 1699 C C . LYS A 1 216 ? 6.345 -7.367 -3.036 1.00 96.00 216 LYS A C 1
ATOM 1701 O O . LYS A 1 216 ? 7.423 -7.778 -3.464 1.00 96.00 216 LYS A O 1
ATOM 1706 N N . VAL A 1 217 ? 6.240 -6.494 -2.046 1.00 95.50 217 VAL A N 1
ATOM 1707 C CA . VAL A 1 217 ? 7.356 -5.833 -1.369 1.00 95.50 217 VAL A CA 1
ATOM 1708 C C . VAL A 1 217 ? 7.190 -6.036 0.131 1.00 95.50 217 VAL A C 1
ATOM 1710 O O . VAL A 1 217 ? 6.126 -5.760 0.683 1.00 95.50 217 VAL A O 1
ATOM 1713 N N . SER A 1 218 ? 8.247 -6.512 0.785 1.00 93.44 218 SER A N 1
ATOM 1714 C CA . SER A 1 218 ? 8.307 -6.668 2.239 1.00 93.44 218 SER A CA 1
ATOM 1715 C C . SER A 1 218 ? 9.454 -5.841 2.811 1.00 93.44 218 SER A C 1
ATOM 1717 O O . SER A 1 218 ? 10.534 -5.744 2.221 1.00 93.44 218 SER A O 1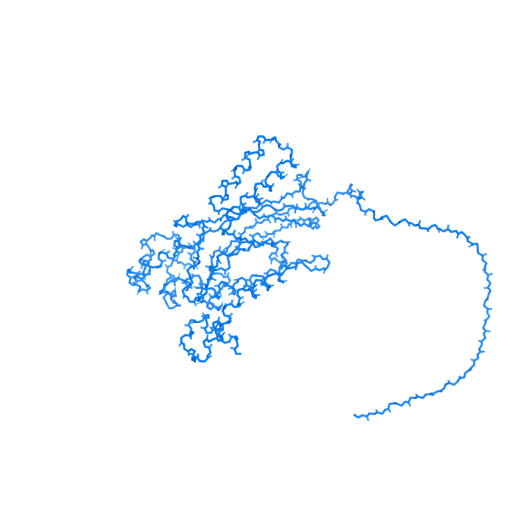
ATOM 1719 N N . PHE A 1 219 ? 9.211 -5.250 3.978 1.00 93.19 219 PHE A N 1
ATOM 1720 C CA . PHE A 1 219 ? 10.209 -4.498 4.735 1.00 93.19 219 PHE A CA 1
ATOM 1721 C C . PHE A 1 219 ? 10.841 -5.324 5.866 1.00 93.19 219 PHE A C 1
ATOM 1723 O O . PHE A 1 219 ? 11.784 -4.848 6.494 1.00 93.19 219 PHE A O 1
ATOM 1730 N N . MET A 1 220 ? 10.388 -6.564 6.085 1.00 90.56 220 MET A N 1
ATOM 1731 C CA . MET A 1 220 ? 10.839 -7.417 7.194 1.00 90.56 220 MET A CA 1
ATOM 1732 C C . MET A 1 220 ? 12.294 -7.880 7.042 1.00 90.56 220 MET A C 1
ATOM 1734 O O . MET A 1 220 ? 13.044 -7.863 8.014 1.00 90.56 220 MET A O 1
ATOM 1738 N N . ASP A 1 221 ? 12.713 -8.248 5.828 1.00 91.50 221 ASP A N 1
ATOM 1739 C CA . ASP A 1 221 ? 14.056 -8.778 5.566 1.00 91.50 221 ASP A CA 1
ATOM 1740 C C . ASP A 1 221 ? 14.979 -7.705 4.966 1.00 91.50 221 ASP A C 1
ATOM 1742 O O . ASP A 1 221 ? 15.062 -7.514 3.749 1.00 91.50 221 ASP A O 1
ATOM 1746 N N . GLU A 1 222 ? 15.658 -6.960 5.843 1.00 94.50 222 GLU A N 1
ATOM 1747 C CA . GLU A 1 222 ? 16.634 -5.945 5.430 1.00 94.50 222 GLU A CA 1
ATOM 1748 C C . GLU A 1 222 ? 17.857 -6.567 4.735 1.00 94.50 222 GLU A C 1
ATOM 1750 O O . GLU A 1 222 ? 18.357 -5.997 3.766 1.00 94.50 222 GLU A O 1
ATOM 1755 N N . ALA A 1 223 ? 18.327 -7.736 5.181 1.00 95.38 223 ALA A N 1
ATOM 1756 C CA . ALA A 1 223 ? 19.546 -8.355 4.662 1.00 95.38 223 ALA A CA 1
ATOM 1757 C C . ALA A 1 223 ? 19.373 -8.806 3.205 1.00 95.38 223 ALA A C 1
ATOM 1759 O O . ALA A 1 223 ? 20.197 -8.469 2.346 1.00 95.38 223 ALA A O 1
ATOM 1760 N N . SER A 1 224 ? 18.266 -9.487 2.902 1.00 95.25 224 SER A N 1
ATOM 1761 C CA . SER A 1 224 ? 17.933 -9.868 1.527 1.00 95.25 224 SER A CA 1
ATOM 1762 C C . SER A 1 224 ? 17.689 -8.642 0.648 1.00 95.25 224 SER A C 1
ATOM 1764 O O . SER A 1 224 ? 18.124 -8.617 -0.504 1.00 95.25 224 SER A O 1
ATOM 1766 N N . ALA A 1 225 ? 17.064 -7.586 1.184 1.00 95.44 225 ALA A N 1
ATOM 1767 C CA . ALA A 1 225 ? 16.863 -6.338 0.450 1.00 95.44 225 ALA A CA 1
ATOM 1768 C C . ALA A 1 225 ? 18.188 -5.629 0.115 1.00 95.44 225 ALA A C 1
ATOM 1770 O O . ALA A 1 225 ? 18.350 -5.132 -1.000 1.00 95.44 225 ALA A O 1
ATOM 1771 N N . ILE A 1 226 ? 19.147 -5.611 1.050 1.00 97.25 226 ILE A N 1
ATOM 1772 C CA . ILE A 1 226 ? 20.500 -5.082 0.830 1.00 97.25 226 ILE A CA 1
ATOM 1773 C C . ILE A 1 226 ? 21.199 -5.868 -0.279 1.00 97.25 226 ILE A C 1
ATOM 1775 O O . ILE A 1 226 ? 21.758 -5.259 -1.192 1.00 97.25 226 ILE A O 1
ATOM 1779 N N . SER A 1 227 ? 21.161 -7.202 -0.217 1.00 96.44 227 SER A N 1
ATOM 1780 C CA . SER A 1 227 ? 21.787 -8.069 -1.220 1.00 96.44 227 SER A CA 1
ATOM 1781 C C . SER A 1 227 ? 21.192 -7.832 -2.611 1.00 96.44 227 SER A C 1
ATOM 1783 O O . SER A 1 227 ? 21.929 -7.511 -3.544 1.00 96.44 227 SER A O 1
ATOM 1785 N N . ALA A 1 228 ? 19.861 -7.878 -2.731 1.00 95.19 228 ALA A N 1
ATOM 1786 C CA . ALA A 1 228 ? 19.161 -7.674 -3.996 1.00 95.19 228 ALA A CA 1
ATOM 1787 C C . ALA A 1 228 ? 19.438 -6.287 -4.600 1.00 95.19 228 ALA A C 1
ATOM 1789 O O . ALA A 1 228 ? 19.757 -6.188 -5.783 1.00 95.19 228 ALA A O 1
ATOM 1790 N N . ALA A 1 229 ? 19.378 -5.220 -3.795 1.00 95.94 229 ALA A N 1
ATOM 1791 C CA . ALA A 1 229 ? 19.663 -3.866 -4.268 1.00 95.94 229 ALA A CA 1
ATOM 1792 C C . ALA A 1 229 ? 21.132 -3.680 -4.676 1.00 95.94 229 ALA A C 1
ATOM 1794 O O . ALA A 1 229 ? 21.414 -2.980 -5.645 1.00 95.94 229 ALA A O 1
ATOM 1795 N N . SER A 1 230 ? 22.066 -4.315 -3.965 1.00 96.00 230 SER A N 1
ATOM 1796 C CA . SER A 1 230 ? 23.496 -4.229 -4.282 1.00 96.00 230 SER A CA 1
ATOM 1797 C C . SER A 1 230 ? 23.817 -4.902 -5.615 1.00 96.00 230 SER A C 1
ATOM 1799 O O . SER A 1 230 ? 24.507 -4.307 -6.436 1.00 96.00 230 SER A O 1
ATOM 1801 N N . ILE A 1 231 ? 23.285 -6.108 -5.846 1.00 95.06 231 ILE A N 1
ATOM 1802 C CA . ILE A 1 231 ? 23.459 -6.849 -7.106 1.00 95.06 231 ILE A CA 1
ATOM 1803 C C . ILE A 1 231 ? 22.850 -6.054 -8.262 1.00 95.06 231 ILE A C 1
ATOM 1805 O O . ILE A 1 231 ? 23.545 -5.734 -9.221 1.00 95.06 231 ILE A O 1
ATOM 1809 N N . ALA A 1 232 ? 21.597 -5.628 -8.107 1.00 92.69 232 ALA A N 1
ATOM 1810 C CA . ALA A 1 232 ? 20.879 -4.843 -9.102 1.00 92.69 232 ALA A CA 1
ATOM 1811 C C . ALA A 1 232 ? 21.613 -3.564 -9.522 1.00 92.69 232 ALA A C 1
ATOM 1813 O O . ALA A 1 232 ? 21.741 -3.268 -10.705 1.00 92.69 232 ALA A O 1
ATOM 1814 N N . MET A 1 233 ? 22.080 -2.778 -8.549 1.00 92.31 233 MET A N 1
ATOM 1815 C CA . MET A 1 233 ? 22.761 -1.513 -8.832 1.00 92.31 233 MET A CA 1
ATOM 1816 C C . MET A 1 233 ? 24.153 -1.733 -9.406 1.00 92.31 233 MET A C 1
ATOM 1818 O O . MET A 1 233 ? 24.605 -0.919 -10.210 1.00 92.31 233 MET A O 1
ATOM 1822 N N . LYS A 1 234 ? 24.822 -2.824 -9.027 1.00 92.88 234 LYS A N 1
ATOM 1823 C CA . LYS A 1 234 ? 26.089 -3.213 -9.634 1.00 92.88 234 LYS A CA 1
ATOM 1824 C C . LYS A 1 234 ? 25.898 -3.543 -11.115 1.00 92.88 234 LYS A C 1
ATOM 1826 O O . LYS A 1 234 ? 26.492 -2.873 -11.952 1.00 92.88 234 LYS A O 1
ATOM 1831 N N . GLU A 1 235 ? 25.009 -4.484 -11.427 1.00 90.62 235 GLU A N 1
ATOM 1832 C CA . GLU A 1 235 ? 24.729 -4.930 -12.800 1.00 90.62 235 GLU A CA 1
ATOM 1833 C C . GLU A 1 235 ? 24.247 -3.775 -13.689 1.00 90.62 235 GLU A C 1
ATOM 1835 O O . GLU A 1 235 ? 24.753 -3.580 -14.794 1.00 90.62 235 GLU A O 1
ATOM 1840 N N . ALA A 1 236 ? 23.329 -2.944 -13.181 1.00 87.25 236 ALA A N 1
ATOM 1841 C CA . ALA A 1 236 ? 22.810 -1.795 -13.916 1.00 87.25 236 ALA A CA 1
ATOM 1842 C C . ALA A 1 236 ? 23.916 -0.799 -14.298 1.00 87.25 236 ALA A C 1
ATOM 1844 O O . ALA A 1 236 ? 24.007 -0.387 -15.452 1.00 87.25 236 ALA A O 1
ATOM 1845 N N . ASN A 1 237 ? 24.782 -0.419 -13.354 1.00 86.50 237 ASN A N 1
ATOM 1846 C CA . ASN A 1 237 ? 25.833 0.563 -13.628 1.00 86.50 237 ASN A CA 1
ATOM 1847 C C . ASN A 1 237 ? 26.988 -0.028 -14.454 1.00 86.50 237 ASN A C 1
ATOM 1849 O O . ASN A 1 237 ? 27.553 0.673 -15.292 1.00 86.50 237 ASN A O 1
ATOM 1853 N N . GLU A 1 238 ? 27.312 -1.312 -14.284 1.00 87.69 238 GLU A N 1
ATOM 1854 C CA . GLU A 1 238 ? 28.284 -2.002 -15.141 1.00 87.69 238 GLU A CA 1
ATOM 1855 C C . GLU A 1 238 ? 27.797 -2.061 -16.597 1.00 87.69 238 GLU A C 1
ATOM 1857 O O . GLU A 1 238 ? 28.563 -1.742 -17.506 1.00 87.69 238 GLU A O 1
ATOM 1862 N N . SER A 1 239 ? 26.511 -2.359 -16.827 1.00 82.81 239 SER A N 1
ATOM 1863 C CA . SER A 1 239 ? 25.919 -2.381 -18.177 1.00 82.81 239 SER A CA 1
ATOM 1864 C C . SER A 1 239 ? 25.938 -1.013 -18.875 1.00 82.81 239 SER A C 1
ATOM 1866 O O . SER A 1 239 ? 26.045 -0.929 -20.097 1.00 82.81 239 SER A O 1
ATOM 1868 N N . LEU A 1 240 ? 25.890 0.069 -18.094 1.00 79.75 240 LEU A N 1
ATOM 1869 C CA . LEU A 1 240 ? 25.962 1.449 -18.576 1.00 79.75 240 LEU A CA 1
ATOM 1870 C C . LEU A 1 240 ? 27.410 1.948 -18.752 1.00 79.75 240 LEU A C 1
ATOM 1872 O O . LEU A 1 240 ? 27.615 3.089 -19.164 1.00 79.75 240 LEU A O 1
ATOM 1876 N N . GLY A 1 241 ? 28.413 1.112 -18.458 1.00 81.50 241 GLY A N 1
ATOM 1877 C CA . GLY A 1 241 ? 29.828 1.431 -18.650 1.00 81.50 241 GLY A CA 1
ATOM 1878 C C . GLY A 1 241 ? 30.410 2.395 -17.612 1.00 81.50 241 GLY A C 1
ATOM 1879 O O . GLY A 1 241 ? 31.413 3.055 -17.891 1.00 81.50 241 GLY A O 1
ATOM 1880 N N . PHE A 1 242 ? 29.799 2.507 -16.427 1.00 86.62 242 PHE A N 1
ATOM 1881 C CA . PHE A 1 242 ? 30.348 3.321 -15.339 1.00 86.62 242 PHE A CA 1
ATOM 1882 C C . PHE A 1 242 ? 31.678 2.757 -14.819 1.00 86.62 242 PHE A C 1
ATOM 1884 O O . PHE A 1 242 ? 31.953 1.559 -14.898 1.00 86.62 242 PHE A O 1
ATOM 1891 N N . SER A 1 243 ? 32.517 3.627 -14.246 1.00 89.56 243 SER A N 1
ATOM 1892 C CA . SER A 1 243 ? 33.779 3.195 -13.642 1.00 89.56 243 SER A CA 1
ATOM 1893 C C . SER A 1 243 ? 33.530 2.365 -12.377 1.00 89.56 243 SER A C 1
ATOM 1895 O O . SER A 1 243 ? 32.555 2.588 -11.662 1.00 89.56 243 SER A O 1
ATOM 1897 N N . SER A 1 244 ? 34.452 1.462 -12.027 1.00 91.62 244 SER A N 1
ATOM 1898 C CA . SER A 1 244 ? 34.340 0.652 -10.798 1.00 91.62 244 SER A CA 1
ATOM 1899 C C . SER A 1 244 ? 34.140 1.502 -9.532 1.00 91.62 244 SER A C 1
ATOM 1901 O O . SER A 1 244 ? 33.406 1.094 -8.637 1.00 91.62 244 SER A O 1
ATOM 1903 N N . LYS A 1 245 ? 34.725 2.708 -9.468 1.00 93.38 245 LYS A N 1
ATOM 1904 C CA . LYS A 1 245 ? 34.538 3.624 -8.330 1.00 93.38 245 LYS A CA 1
ATOM 1905 C C . LYS A 1 245 ? 33.108 4.162 -8.245 1.00 93.38 245 LYS A C 1
ATOM 1907 O O . LYS A 1 245 ? 32.577 4.283 -7.139 1.00 93.38 245 LYS A O 1
ATOM 1912 N N . ASP A 1 246 ? 32.507 4.477 -9.389 1.00 92.81 246 ASP A N 1
ATOM 1913 C CA . ASP A 1 246 ? 31.137 4.991 -9.471 1.00 92.81 246 ASP A CA 1
ATOM 1914 C C . ASP A 1 246 ? 30.122 3.881 -9.186 1.00 92.81 246 ASP A C 1
ATOM 1916 O O . ASP A 1 246 ? 29.162 4.103 -8.448 1.00 92.81 246 ASP A O 1
ATOM 1920 N N . VAL A 1 247 ? 30.385 2.664 -9.678 1.00 92.62 247 VAL A N 1
ATOM 1921 C CA . VAL A 1 247 ? 29.601 1.462 -9.357 1.00 92.62 247 VAL A CA 1
ATOM 1922 C C . VAL A 1 247 ? 29.603 1.216 -7.845 1.00 92.62 247 VAL A C 1
ATOM 1924 O O . VAL A 1 247 ? 28.538 1.115 -7.235 1.00 92.62 247 VAL A O 1
ATOM 1927 N N . ASP A 1 248 ? 30.776 1.209 -7.204 1.00 94.38 248 ASP A N 1
ATOM 1928 C CA . ASP A 1 248 ? 30.886 1.023 -5.752 1.00 94.38 248 ASP A CA 1
ATOM 1929 C C . ASP A 1 248 ? 30.165 2.128 -4.965 1.00 94.38 248 ASP A C 1
ATOM 1931 O O . ASP A 1 248 ? 29.569 1.877 -3.913 1.00 94.38 248 ASP A O 1
ATOM 1935 N N . ALA A 1 249 ? 30.217 3.371 -5.451 1.00 95.50 249 ALA A N 1
ATOM 1936 C CA . ALA A 1 249 ? 29.498 4.485 -4.845 1.00 95.50 249 ALA A CA 1
ATOM 1937 C C . ALA A 1 249 ? 27.976 4.311 -4.960 1.00 95.50 249 ALA A C 1
ATOM 1939 O O . ALA A 1 249 ? 27.274 4.501 -3.964 1.00 95.50 249 ALA A O 1
ATOM 1940 N N . ALA A 1 250 ? 27.474 3.891 -6.125 1.00 94.19 250 ALA A N 1
ATOM 1941 C CA . ALA A 1 250 ? 26.058 3.616 -6.348 1.00 94.19 250 ALA A CA 1
ATOM 1942 C C . ALA A 1 250 ? 25.555 2.458 -5.472 1.00 94.19 250 ALA A C 1
ATOM 1944 O O . ALA A 1 250 ? 24.501 2.574 -4.845 1.00 94.19 250 ALA A O 1
ATOM 1945 N N . VAL A 1 251 ? 26.338 1.380 -5.344 1.00 96.38 251 VAL A N 1
ATOM 1946 C CA . VAL A 1 251 ? 26.028 0.260 -4.443 1.00 96.38 251 VAL A CA 1
ATOM 1947 C C . VAL A 1 251 ? 25.960 0.741 -2.992 1.00 96.38 251 VAL A C 1
ATOM 1949 O O . VAL A 1 251 ? 24.972 0.480 -2.307 1.00 96.38 251 VAL A O 1
ATOM 1952 N N . ARG A 1 252 ? 26.944 1.517 -2.513 1.00 97.19 252 ARG A N 1
ATOM 1953 C CA . ARG A 1 252 ? 26.904 2.088 -1.152 1.00 97.19 252 ARG A CA 1
ATOM 1954 C C . ARG A 1 252 ? 25.681 2.979 -0.927 1.00 97.19 252 ARG A C 1
ATOM 1956 O O . ARG A 1 252 ? 25.051 2.883 0.128 1.00 97.19 252 ARG A O 1
ATOM 1963 N N . ALA A 1 253 ? 25.328 3.816 -1.902 1.00 96.44 253 ALA A N 1
ATOM 1964 C CA . ALA A 1 253 ? 24.143 4.667 -1.830 1.00 96.44 253 ALA A CA 1
ATOM 1965 C C . ALA A 1 253 ? 22.849 3.838 -1.754 1.00 96.44 253 ALA A C 1
ATOM 1967 O O . ALA A 1 253 ? 21.973 4.135 -0.941 1.00 96.44 253 ALA A O 1
ATOM 1968 N N . ALA A 1 254 ? 22.752 2.758 -2.532 1.00 96.44 254 ALA A N 1
ATOM 1969 C CA . ALA A 1 254 ? 21.615 1.844 -2.510 1.00 96.44 254 ALA A CA 1
ATOM 1970 C C . ALA A 1 254 ? 21.472 1.124 -1.163 1.00 96.44 254 ALA A C 1
ATOM 1972 O O . ALA A 1 254 ? 20.375 1.070 -0.609 1.00 96.44 254 ALA A O 1
ATOM 1973 N N . ILE A 1 255 ? 22.579 0.650 -0.582 1.00 97.56 255 ILE A N 1
ATOM 1974 C CA . ILE A 1 255 ? 22.594 0.076 0.773 1.00 97.56 255 ILE A CA 1
ATOM 1975 C C . ILE A 1 255 ? 22.104 1.111 1.793 1.00 97.56 255 ILE A C 1
ATOM 1977 O O . ILE A 1 255 ? 21.289 0.787 2.658 1.00 97.56 255 ILE A O 1
ATOM 1981 N N . GLY A 1 256 ? 22.564 2.361 1.679 1.00 97.06 256 GLY A N 1
ATOM 1982 C CA . GLY A 1 256 ? 22.099 3.477 2.502 1.00 97.06 256 GLY A CA 1
ATOM 1983 C C . GLY A 1 256 ? 20.587 3.692 2.400 1.00 97.06 256 GLY A C 1
ATOM 1984 O O . GLY A 1 256 ? 19.918 3.743 3.431 1.00 97.06 256 GLY A O 1
ATOM 1985 N N . LYS A 1 257 ? 20.038 3.721 1.176 1.00 96.31 257 LYS A N 1
ATOM 1986 C CA . LYS A 1 257 ? 18.587 3.813 0.931 1.00 96.31 257 LYS A CA 1
ATOM 1987 C C . LYS A 1 257 ? 17.819 2.649 1.560 1.00 96.31 257 LYS A C 1
ATOM 1989 O O . LYS A 1 257 ? 16.765 2.860 2.159 1.00 96.31 257 LYS A O 1
ATOM 1994 N N . VAL A 1 258 ? 18.326 1.418 1.464 1.00 96.88 258 VAL A N 1
ATOM 1995 C CA . VAL A 1 258 ? 17.661 0.252 2.072 1.00 96.88 258 VAL A CA 1
ATOM 1996 C C . VAL A 1 258 ? 17.625 0.375 3.593 1.00 96.88 258 VAL A C 1
ATOM 1998 O O . VAL A 1 258 ? 16.558 0.247 4.203 1.00 96.88 258 VAL A O 1
ATOM 2001 N N . LYS A 1 259 ? 18.770 0.720 4.191 1.00 95.00 259 LYS A N 1
ATOM 2002 C CA . LYS A 1 259 ? 18.900 0.967 5.630 1.00 95.00 259 LYS A CA 1
ATOM 2003 C C . LYS A 1 259 ? 18.078 2.158 6.100 1.00 95.00 259 LYS A C 1
ATOM 2005 O O . LYS A 1 259 ? 17.748 2.206 7.277 1.00 95.00 259 LYS A O 1
ATOM 2010 N N . SER A 1 260 ? 17.731 3.116 5.243 1.00 94.31 260 SER A N 1
ATOM 2011 C CA . SER A 1 260 ? 16.875 4.252 5.606 1.00 94.31 260 SER A CA 1
ATOM 2012 C C . SER A 1 260 ? 15.375 3.959 5.491 1.00 94.31 260 SER A C 1
ATOM 2014 O O . SER A 1 260 ? 14.583 4.864 5.718 1.00 94.31 260 SER A O 1
ATOM 2016 N N . GLY A 1 261 ? 14.976 2.721 5.176 1.00 94.38 261 GLY A N 1
ATOM 2017 C CA . GLY A 1 261 ? 13.565 2.349 5.026 1.00 94.38 261 GLY A CA 1
ATOM 2018 C C . GLY A 1 261 ? 13.073 2.351 3.581 1.00 94.38 261 GLY A C 1
ATOM 2019 O O . GLY A 1 261 ? 11.894 2.584 3.348 1.00 94.38 261 GLY A O 1
ATOM 2020 N N . SER A 1 262 ? 13.947 2.085 2.605 1.00 96.88 262 SER A N 1
ATOM 2021 C CA . SER A 1 262 ? 13.548 1.935 1.196 1.00 96.88 262 SER A CA 1
ATOM 2022 C C . SER A 1 262 ? 13.670 0.489 0.716 1.00 96.88 262 SER A C 1
ATOM 2024 O O . SER A 1 262 ? 14.472 -0.292 1.233 1.00 96.88 262 SER A O 1
ATOM 2026 N N . ARG A 1 263 ? 12.907 0.105 -0.304 1.00 97.31 263 ARG A N 1
ATOM 2027 C CA . ARG A 1 263 ? 13.037 -1.192 -0.983 1.00 97.31 263 ARG A CA 1
ATOM 2028 C C . ARG A 1 263 ? 13.061 -0.983 -2.488 1.00 97.31 263 ARG A C 1
ATOM 2030 O O . ARG A 1 263 ? 12.219 -0.267 -3.024 1.00 97.31 263 ARG A O 1
ATOM 2037 N N . LEU A 1 264 ? 14.032 -1.604 -3.153 1.00 97.56 264 LEU A N 1
ATOM 2038 C CA . LEU A 1 264 ? 14.122 -1.596 -4.606 1.00 97.56 264 LEU A CA 1
ATOM 2039 C C . LEU A 1 264 ? 13.212 -2.683 -5.181 1.00 97.56 264 LEU A C 1
ATOM 2041 O O . LEU A 1 264 ? 13.293 -3.850 -4.802 1.00 97.56 264 LEU A O 1
ATOM 2045 N N . VAL A 1 265 ? 12.379 -2.289 -6.131 1.00 96.88 265 VAL A N 1
ATOM 2046 C CA . VAL A 1 265 ? 11.554 -3.160 -6.956 1.00 96.88 265 VAL A CA 1
ATOM 2047 C C . VAL A 1 265 ? 12.061 -3.082 -8.384 1.00 96.88 265 VAL A C 1
ATOM 2049 O O . VAL A 1 265 ? 12.225 -1.996 -8.936 1.00 96.88 265 VAL A O 1
ATOM 2052 N N . MET A 1 266 ? 12.275 -4.249 -8.983 1.00 95.25 266 MET A N 1
ATOM 2053 C CA . MET A 1 266 ? 12.679 -4.379 -10.375 1.00 95.25 266 MET A CA 1
ATOM 2054 C C . MET A 1 266 ? 11.764 -5.317 -11.139 1.00 95.25 266 MET A C 1
ATOM 2056 O O . MET A 1 266 ? 11.183 -6.255 -10.582 1.00 95.25 266 MET A O 1
ATOM 2060 N N . GLY A 1 267 ? 11.666 -5.065 -12.434 1.00 93.25 267 GLY A N 1
ATOM 2061 C CA . GLY A 1 267 ? 10.999 -5.935 -13.383 1.00 93.25 267 GLY A CA 1
ATOM 2062 C C . GLY A 1 267 ? 11.135 -5.396 -14.791 1.00 93.25 267 GLY A C 1
ATOM 2063 O O . GLY A 1 267 ? 11.655 -4.301 -15.004 1.00 93.25 267 GLY A O 1
ATOM 2064 N N . THR A 1 268 ? 10.677 -6.188 -15.748 1.00 92.62 268 THR A N 1
ATOM 2065 C CA . THR A 1 268 ? 10.791 -5.866 -17.164 1.00 92.62 268 THR A CA 1
ATOM 2066 C C . THR A 1 268 ? 9.453 -6.039 -17.865 1.00 92.62 268 THR A C 1
ATOM 2068 O O . THR A 1 268 ? 8.618 -6.854 -17.462 1.00 92.62 268 THR A O 1
ATOM 2071 N N . PHE A 1 269 ? 9.236 -5.261 -18.919 1.00 91.69 269 PHE A N 1
ATOM 2072 C CA . PHE A 1 269 ? 8.114 -5.441 -19.834 1.00 91.69 269 PHE A CA 1
ATOM 2073 C C . PHE A 1 269 ? 8.544 -5.083 -21.256 1.00 91.69 269 PHE A C 1
ATOM 2075 O O . PHE A 1 269 ? 9.508 -4.349 -21.462 1.00 91.69 269 PHE A O 1
ATOM 2082 N N . ARG A 1 270 ? 7.829 -5.608 -22.252 1.00 91.88 270 ARG A N 1
ATOM 2083 C CA . ARG A 1 270 ? 8.085 -5.272 -23.653 1.00 91.88 270 ARG A CA 1
ATOM 2084 C C . ARG A 1 270 ? 7.363 -3.974 -24.011 1.00 91.88 270 ARG A C 1
ATOM 2086 O O . ARG A 1 270 ? 6.155 -3.875 -23.789 1.00 91.88 270 ARG A O 1
ATOM 2093 N N . ALA A 1 271 ? 8.088 -3.002 -24.558 1.00 92.38 271 ALA A N 1
ATOM 2094 C CA . ALA A 1 271 ? 7.529 -1.732 -24.991 1.00 92.38 271 ALA A CA 1
ATOM 2095 C C . ALA A 1 271 ? 6.411 -1.964 -26.027 1.00 92.38 271 ALA A C 1
ATOM 2097 O O . ALA A 1 271 ? 6.596 -2.761 -26.955 1.00 92.38 271 ALA A O 1
ATOM 2098 N N . PRO A 1 272 ? 5.245 -1.311 -25.869 1.00 91.94 272 PRO A N 1
ATOM 2099 C CA . PRO A 1 272 ? 4.133 -1.417 -26.812 1.00 91.94 272 PRO A CA 1
ATOM 2100 C C . PRO A 1 272 ? 4.440 -0.676 -28.126 1.00 91.94 272 PRO A C 1
ATOM 2102 O O . PRO A 1 272 ? 5.582 -0.325 -28.405 1.00 91.94 272 PRO A O 1
ATOM 2105 N N . ARG A 1 273 ? 3.413 -0.450 -28.951 1.00 93.06 273 ARG A N 1
ATOM 2106 C CA . ARG A 1 273 ? 3.533 0.319 -30.198 1.00 93.06 273 ARG A CA 1
ATOM 2107 C C . ARG A 1 273 ? 4.004 1.752 -29.958 1.00 93.06 273 ARG A C 1
ATOM 2109 O O . ARG A 1 273 ? 3.891 2.270 -28.850 1.00 93.06 273 ARG A O 1
ATOM 2116 N N . GLU A 1 274 ? 4.481 2.395 -31.021 1.00 95.19 274 GLU A N 1
ATOM 2117 C CA . GLU A 1 274 ? 4.816 3.821 -30.983 1.00 95.19 274 GLU A CA 1
ATOM 2118 C C . GLU A 1 274 ? 3.668 4.665 -30.395 1.00 95.19 274 GLU A C 1
ATOM 2120 O O . GLU A 1 274 ? 2.501 4.510 -30.768 1.00 95.19 274 GLU A O 1
ATOM 2125 N N . GLY A 1 275 ? 3.988 5.546 -29.445 1.00 94.69 275 GLY A N 1
ATOM 2126 C CA . GLY A 1 275 ? 2.989 6.361 -28.763 1.00 94.69 275 GLY A CA 1
ATOM 2127 C C . GLY A 1 275 ? 3.422 6.908 -27.405 1.00 94.69 275 GLY A C 1
ATOM 2128 O O . GLY A 1 275 ? 4.473 6.576 -26.861 1.00 94.69 275 GLY A O 1
ATOM 2129 N N . LYS A 1 276 ? 2.566 7.765 -26.843 1.00 95.44 276 LYS A N 1
ATOM 2130 C CA . LYS A 1 276 ? 2.717 8.318 -25.492 1.00 95.44 276 LYS A CA 1
ATOM 2131 C C . LYS A 1 276 ? 1.755 7.614 -24.548 1.00 95.44 276 LYS A C 1
ATOM 2133 O O . LYS A 1 276 ? 0.543 7.657 -24.750 1.00 95.44 276 LYS A O 1
ATOM 2138 N N . TYR A 1 277 ? 2.299 7.012 -23.503 1.00 95.12 277 TYR A N 1
ATOM 2139 C CA . TYR A 1 277 ? 1.566 6.261 -22.497 1.00 95.12 277 TYR A CA 1
ATOM 2140 C C . TYR A 1 277 ? 1.630 7.000 -21.164 1.00 95.12 277 TYR A C 1
ATOM 2142 O O . TYR A 1 277 ? 2.708 7.325 -20.664 1.00 95.12 277 TYR A O 1
ATOM 2150 N N . ASN A 1 278 ? 0.461 7.265 -20.584 1.00 96.19 278 ASN A N 1
ATOM 2151 C CA . ASN A 1 278 ? 0.336 7.827 -19.243 1.00 96.19 278 ASN A CA 1
ATOM 2152 C C . ASN A 1 278 ? 0.019 6.681 -18.284 1.00 96.19 278 ASN A C 1
ATOM 2154 O O . ASN A 1 278 ? -1.138 6.306 -18.111 1.00 96.19 278 ASN A O 1
ATOM 2158 N N . LEU A 1 279 ? 1.065 6.094 -17.715 1.00 96.81 279 LEU A N 1
ATOM 2159 C CA . LEU A 1 279 ? 0.956 5.030 -16.729 1.00 96.81 279 LEU A CA 1
ATOM 2160 C C . LEU A 1 279 ? 0.916 5.618 -15.320 1.00 96.81 279 LEU A C 1
ATOM 2162 O O . LEU A 1 279 ? 1.251 6.782 -15.088 1.00 96.81 279 LEU A O 1
ATOM 2166 N N . ILE A 1 280 ? 0.529 4.786 -14.365 1.00 98.00 280 ILE A N 1
ATOM 2167 C CA . ILE A 1 280 ? 0.565 5.101 -12.944 1.00 98.00 280 ILE A CA 1
ATOM 2168 C C . ILE A 1 280 ? 1.303 3.969 -12.232 1.00 98.00 280 ILE A C 1
ATOM 2170 O O . ILE A 1 280 ? 0.993 2.787 -12.404 1.00 98.00 280 ILE A O 1
ATOM 2174 N N . ALA A 1 281 ? 2.308 4.351 -11.453 1.00 98.12 281 ALA A N 1
ATOM 2175 C CA . ALA A 1 281 ? 2.976 3.494 -10.496 1.00 98.12 281 ALA A CA 1
ATOM 2176 C C . ALA A 1 281 ? 2.229 3.589 -9.165 1.00 98.12 281 ALA A C 1
ATOM 2178 O O . ALA A 1 281 ? 2.262 4.616 -8.488 1.00 98.12 281 ALA A O 1
ATOM 2179 N N . TYR A 1 282 ? 1.534 2.516 -8.819 1.00 98.06 282 TYR A N 1
ATOM 2180 C CA . TYR A 1 282 ? 0.823 2.367 -7.565 1.00 98.06 282 TYR A CA 1
ATOM 2181 C C . TYR A 1 282 ? 1.694 1.653 -6.537 1.00 98.06 282 TYR A C 1
ATOM 2183 O O . TYR A 1 282 ? 2.366 0.674 -6.868 1.00 98.06 282 TYR A O 1
ATOM 2191 N N . CYS A 1 283 ? 1.612 2.076 -5.281 1.00 97.81 283 CYS A N 1
ATOM 2192 C CA . CYS A 1 283 ? 2.065 1.291 -4.142 1.00 97.81 283 CYS A CA 1
ATOM 2193 C C . CYS A 1 283 ? 0.919 1.167 -3.141 1.00 97.81 283 CYS A C 1
ATOM 2195 O O . CYS A 1 283 ? 0.489 2.166 -2.567 1.00 97.81 283 CYS A O 1
ATOM 2197 N N . PHE A 1 284 ? 0.423 -0.054 -2.956 1.00 96.69 284 PHE A N 1
ATOM 2198 C CA . PHE A 1 284 ? -0.673 -0.348 -2.039 1.00 96.69 284 PHE A CA 1
ATOM 2199 C C . PHE A 1 284 ? -0.159 -1.043 -0.787 1.00 96.69 284 PHE A C 1
ATOM 2201 O O . PHE A 1 284 ? 0.605 -2.001 -0.899 1.00 96.69 284 PHE A O 1
ATOM 2208 N N . CYS A 1 285 ? -0.622 -0.620 0.387 1.00 94.88 285 CYS A N 1
ATOM 2209 C CA . CYS A 1 285 ? -0.437 -1.383 1.623 1.00 94.88 285 CYS A CA 1
ATOM 2210 C C . CYS A 1 285 ? -1.514 -2.474 1.718 1.00 94.88 285 CYS A C 1
ATOM 2212 O O . CYS A 1 285 ? -2.649 -2.247 1.317 1.00 94.88 285 CYS A O 1
ATOM 2214 N N . ASP A 1 286 ? -1.218 -3.649 2.269 1.00 95.31 286 ASP A N 1
ATOM 2215 C CA . ASP A 1 286 ? -2.241 -4.683 2.497 1.00 95.31 286 ASP A CA 1
ATOM 2216 C C . ASP A 1 286 ? -2.885 -4.627 3.897 1.00 95.31 286 ASP A C 1
ATOM 2218 O O . ASP A 1 286 ? -3.859 -5.336 4.152 1.00 95.31 286 ASP A O 1
ATOM 2222 N N . SER A 1 287 ? -2.367 -3.774 4.789 1.00 95.62 287 SER A N 1
ATOM 2223 C CA . SER A 1 287 ? -2.758 -3.709 6.205 1.00 95.62 287 SER A CA 1
ATOM 2224 C C . SER A 1 287 ? -3.376 -2.378 6.633 1.00 95.62 287 SER A C 1
ATOM 2226 O O . SER A 1 287 ? -4.248 -2.377 7.495 1.00 95.62 287 SER A O 1
ATOM 2228 N N . TRP A 1 288 ? -2.932 -1.250 6.077 1.00 95.88 288 TRP A N 1
ATOM 2229 C CA . TRP A 1 288 ? -3.403 0.088 6.452 1.00 95.88 288 TRP A CA 1
ATOM 2230 C C . TRP A 1 288 ? -4.325 0.674 5.389 1.00 95.88 288 TRP A C 1
ATOM 2232 O O . TRP A 1 288 ? -4.130 0.463 4.195 1.00 95.88 288 TRP A O 1
ATOM 2242 N N . ILE A 1 289 ? -5.318 1.450 5.818 1.00 95.12 289 ILE A N 1
ATOM 2243 C CA . ILE A 1 289 ? -6.260 2.131 4.930 1.00 95.12 289 ILE A CA 1
ATOM 2244 C C . ILE A 1 289 ? -5.812 3.582 4.736 1.00 95.12 289 ILE A C 1
ATOM 2246 O O . ILE A 1 289 ? -5.613 4.311 5.707 1.00 95.12 289 ILE A O 1
ATOM 2250 N N . GLY A 1 290 ? -5.714 4.023 3.478 1.00 90.69 290 GLY A N 1
ATOM 2251 C CA . GLY A 1 290 ? -5.398 5.416 3.135 1.00 90.69 290 GLY A CA 1
ATOM 2252 C C . GLY A 1 290 ? -3.903 5.745 3.090 1.00 90.69 290 GLY A C 1
ATOM 2253 O O . GLY A 1 290 ? -3.551 6.917 3.152 1.00 90.69 290 GLY A O 1
ATOM 2254 N N . CYS A 1 291 ? -3.043 4.728 2.992 1.00 90.88 291 CYS A N 1
ATOM 2255 C CA . CYS A 1 291 ? -1.591 4.877 2.805 1.00 90.88 291 CYS A CA 1
ATOM 2256 C C . CYS A 1 291 ? -1.147 4.600 1.360 1.00 90.88 291 CYS A C 1
ATOM 2258 O O . CYS A 1 291 ? 0.048 4.540 1.082 1.00 90.88 291 CYS A O 1
ATOM 2260 N N . ASP A 1 292 ? -2.106 4.361 0.466 1.00 92.19 292 ASP A N 1
ATOM 2261 C CA . ASP A 1 292 ? -1.844 3.985 -0.918 1.00 92.19 292 ASP A CA 1
ATOM 2262 C C . ASP A 1 292 ? -1.358 5.205 -1.711 1.00 92.19 292 ASP A C 1
ATOM 2264 O O . ASP A 1 292 ? -1.868 6.314 -1.538 1.00 92.19 292 ASP A O 1
ATOM 2268 N N . VAL A 1 293 ? -0.368 5.000 -2.578 1.00 94.75 293 VAL A N 1
ATOM 2269 C CA . VAL A 1 293 ? 0.301 6.075 -3.326 1.00 94.75 293 VAL A CA 1
ATOM 2270 C C . VAL A 1 293 ? 0.190 5.826 -4.814 1.00 94.75 293 VAL A C 1
ATOM 2272 O O . VAL A 1 293 ? 0.392 4.707 -5.283 1.00 94.75 293 VAL A O 1
ATOM 2275 N N . GLU A 1 294 ? -0.062 6.899 -5.556 1.00 95.50 294 GLU A N 1
ATOM 2276 C CA . GLU A 1 294 ? -0.095 6.914 -7.012 1.00 95.50 294 GLU A CA 1
ATOM 2277 C C . GLU A 1 294 ? 0.953 7.897 -7.535 1.00 95.50 294 GLU A C 1
ATOM 2279 O O . GLU A 1 294 ? 0.951 9.078 -7.184 1.00 95.50 294 GLU A O 1
ATOM 2284 N N . ARG A 1 295 ? 1.852 7.429 -8.403 1.00 97.44 295 ARG A N 1
ATOM 2285 C CA . ARG A 1 295 ? 2.838 8.272 -9.083 1.00 97.44 295 ARG A CA 1
ATOM 2286 C C . ARG A 1 295 ? 2.625 8.195 -10.587 1.00 97.44 295 ARG A C 1
ATOM 2288 O O . ARG A 1 295 ? 2.739 7.125 -11.176 1.00 97.44 295 ARG A O 1
ATOM 2295 N N . ALA A 1 296 ? 2.335 9.330 -11.219 1.00 97.31 296 ALA A N 1
ATOM 2296 C CA . ALA A 1 296 ? 2.203 9.397 -12.671 1.00 97.31 296 ALA A CA 1
ATOM 2297 C C . ALA A 1 296 ? 3.550 9.115 -13.359 1.00 97.31 296 ALA A C 1
ATOM 2299 O O . ALA A 1 296 ? 4.580 9.682 -12.988 1.00 97.31 296 ALA A O 1
ATOM 2300 N N . VAL A 1 297 ? 3.523 8.270 -14.387 1.00 96.50 297 VAL A N 1
ATOM 2301 C CA . VAL A 1 297 ? 4.683 7.853 -15.177 1.00 96.50 297 VAL A CA 1
ATOM 2302 C C . VAL A 1 297 ? 4.371 8.095 -16.646 1.00 96.50 297 VAL A C 1
ATOM 2304 O O . VAL A 1 297 ? 3.477 7.475 -17.218 1.00 96.50 297 VAL A O 1
ATOM 2307 N N . LYS A 1 298 ? 5.109 9.013 -17.269 1.00 95.12 298 LYS A N 1
ATOM 2308 C CA . LYS A 1 298 ? 5.000 9.279 -18.706 1.00 95.12 298 LYS A CA 1
ATOM 2309 C C . LYS A 1 298 ? 6.028 8.429 -19.437 1.00 95.12 298 LYS A C 1
ATOM 2311 O O . LYS A 1 298 ? 7.219 8.557 -19.170 1.00 95.12 298 LYS A O 1
ATOM 2316 N N . LEU A 1 299 ? 5.561 7.587 -20.348 1.00 94.31 299 LEU A N 1
ATOM 2317 C CA . LEU A 1 299 ? 6.391 6.712 -21.164 1.00 94.31 299 LEU A CA 1
ATOM 2318 C C . LEU A 1 299 ? 6.180 7.070 -22.637 1.00 94.31 299 LEU A C 1
ATOM 2320 O O . LEU A 1 299 ? 5.069 6.963 -23.151 1.00 94.31 299 LEU A O 1
ATOM 2324 N N . GLU A 1 300 ? 7.236 7.512 -23.310 1.00 94.81 300 GLU A N 1
ATOM 2325 C CA . GLU A 1 300 ? 7.223 7.787 -24.747 1.00 94.81 300 GLU A CA 1
ATOM 2326 C C . GLU A 1 300 ? 7.938 6.652 -25.473 1.00 94.81 300 GLU A C 1
ATOM 2328 O O . GLU A 1 300 ? 9.101 6.367 -25.193 1.00 94.81 300 GLU A O 1
ATOM 2333 N N . VAL A 1 301 ? 7.211 5.992 -26.371 1.00 95.12 301 VAL A N 1
ATOM 2334 C CA . VAL A 1 301 ? 7.709 4.886 -27.183 1.00 95.12 301 VAL A CA 1
ATOM 2335 C C . VAL A 1 301 ? 7.819 5.360 -28.623 1.00 95.12 301 VAL A C 1
ATOM 2337 O O . VAL A 1 301 ? 6.836 5.801 -29.222 1.00 95.12 301 VAL A O 1
ATOM 2340 N N . LEU A 1 302 ? 9.023 5.286 -29.173 1.00 93.50 302 LEU A N 1
ATOM 2341 C CA . LEU A 1 302 ? 9.328 5.669 -30.542 1.00 93.50 302 LEU A CA 1
ATOM 2342 C C . LEU A 1 302 ? 9.091 4.506 -31.507 1.00 93.50 302 LEU A C 1
ATOM 2344 O O . LEU A 1 302 ? 9.003 3.340 -31.119 1.00 93.50 302 LEU A O 1
ATOM 2348 N N . LYS A 1 303 ? 9.014 4.832 -32.797 1.00 92.12 303 LYS A N 1
ATOM 2349 C CA . LYS A 1 303 ? 8.848 3.850 -33.866 1.00 92.12 303 LYS A CA 1
ATOM 2350 C C . LYS A 1 303 ? 9.928 2.779 -33.821 1.00 92.12 303 LYS A C 1
ATOM 2352 O O . LYS A 1 303 ? 11.107 3.108 -33.743 1.00 92.12 303 LYS A O 1
ATOM 2357 N N . GLY A 1 304 ? 9.532 1.515 -33.952 1.00 81.44 304 GLY A N 1
ATOM 2358 C CA . GLY A 1 304 ? 10.472 0.397 -33.974 1.00 81.44 304 GLY A CA 1
ATOM 2359 C C . GLY A 1 304 ? 11.576 0.593 -35.017 1.00 81.44 304 GLY A C 1
ATOM 2360 O O . GLY A 1 304 ? 11.312 0.900 -36.188 1.00 81.44 304 GLY A O 1
ATOM 2361 N N . ASN A 1 305 ? 12.826 0.403 -34.599 1.00 69.81 305 ASN A N 1
ATOM 2362 C CA . ASN A 1 305 ? 13.975 0.540 -35.481 1.00 69.81 305 ASN A CA 1
ATOM 2363 C C . ASN A 1 305 ? 13.982 -0.618 -36.498 1.00 69.81 305 ASN A C 1
ATOM 2365 O O . ASN A 1 305 ? 14.103 -1.789 -36.133 1.00 69.81 305 ASN A O 1
ATOM 2369 N N . ARG A 1 306 ? 13.898 -0.320 -37.807 1.00 56.97 306 ARG A N 1
ATOM 2370 C CA . ARG A 1 306 ? 13.958 -1.349 -38.877 1.00 56.97 306 ARG A CA 1
ATOM 2371 C C . ARG A 1 306 ? 15.256 -2.178 -38.848 1.00 56.97 306 ARG A C 1
ATOM 2373 O O . ARG A 1 306 ? 15.302 -3.242 -39.460 1.00 56.97 306 ARG A O 1
ATOM 2380 N N . ALA A 1 307 ? 16.285 -1.713 -38.139 1.00 51.03 307 ALA A N 1
ATOM 2381 C CA . ALA A 1 307 ? 17.581 -2.372 -38.010 1.00 51.03 307 ALA A CA 1
ATOM 2382 C C . ALA A 1 307 ? 17.573 -3.638 -37.122 1.00 51.03 307 ALA A C 1
ATOM 2384 O O . ALA A 1 307 ? 18.476 -4.459 -37.248 1.00 51.03 307 ALA A O 1
ATOM 2385 N N . GLY A 1 308 ? 16.547 -3.852 -36.285 1.00 47.41 308 GLY A N 1
ATOM 2386 C CA . GLY A 1 308 ? 16.476 -4.979 -35.338 1.00 47.41 308 GLY A CA 1
ATOM 2387 C C . GLY A 1 308 ? 15.931 -6.306 -35.892 1.00 47.41 308 GLY A C 1
ATOM 2388 O O . GLY A 1 308 ? 15.825 -7.281 -35.156 1.00 47.41 308 GLY A O 1
ATOM 2389 N N . LYS A 1 309 ? 15.583 -6.396 -37.185 1.00 41.41 309 LYS A N 1
ATOM 2390 C CA . LYS A 1 309 ? 15.058 -7.640 -37.795 1.00 41.41 309 LYS A CA 1
ATOM 2391 C C . LYS A 1 309 ? 16.106 -8.747 -38.025 1.00 41.41 309 LYS A C 1
ATOM 2393 O O . LYS A 1 309 ? 15.757 -9.799 -38.552 1.00 41.41 309 LYS A O 1
ATOM 2398 N N . ARG A 1 310 ? 17.372 -8.557 -37.635 1.00 39.75 310 ARG A N 1
ATOM 2399 C CA . ARG A 1 310 ? 18.403 -9.613 -37.655 1.00 39.75 310 ARG A CA 1
ATOM 2400 C C . ARG A 1 310 ? 18.617 -10.144 -36.240 1.00 39.75 310 ARG A C 1
ATOM 2402 O O . ARG A 1 310 ? 19.500 -9.679 -35.536 1.00 39.75 310 ARG A O 1
ATOM 2409 N N . GLY A 1 311 ? 17.788 -11.087 -35.816 1.00 36.41 311 GLY A N 1
ATOM 2410 C CA . GLY A 1 311 ? 17.960 -11.718 -34.503 1.00 36.41 311 GLY A CA 1
ATOM 2411 C C . GLY A 1 311 ? 16.934 -12.785 -34.145 1.00 36.41 311 GLY A C 1
ATOM 2412 O O . GLY A 1 311 ? 17.152 -13.532 -33.202 1.00 36.41 311 GLY A O 1
ATOM 2413 N N . TRP A 1 312 ? 15.840 -12.903 -34.902 1.00 32.19 312 TRP A N 1
ATOM 2414 C CA . TRP A 1 312 ? 14.894 -14.006 -34.732 1.00 32.19 312 TRP A CA 1
ATOM 2415 C C . TRP A 1 312 ? 14.289 -14.431 -36.071 1.00 32.19 312 TRP A C 1
ATOM 2417 O O . TRP A 1 312 ? 13.076 -14.419 -36.269 1.00 32.19 312 TRP A O 1
ATOM 2427 N N . ALA A 1 313 ? 15.152 -14.776 -37.028 1.00 27.52 313 ALA A N 1
ATOM 2428 C CA . ALA A 1 313 ? 14.740 -15.729 -38.046 1.00 27.52 313 ALA A CA 1
ATOM 2429 C C . ALA A 1 313 ? 14.803 -17.100 -37.370 1.00 27.52 313 ALA A C 1
ATOM 2431 O O . ALA A 1 313 ? 15.887 -17.588 -37.057 1.00 27.52 313 ALA A O 1
ATOM 2432 N N . VAL A 1 314 ? 13.636 -17.669 -37.074 1.00 33.03 314 VAL A N 1
ATOM 2433 C CA . VAL A 1 314 ? 13.524 -19.108 -36.846 1.00 33.03 314 VAL A CA 1
ATOM 2434 C C . VAL A 1 314 ? 14.127 -19.767 -38.079 1.00 33.03 314 VAL A C 1
ATOM 2436 O O . VAL A 1 314 ? 13.722 -19.476 -39.204 1.00 33.03 314 VAL A O 1
ATOM 2439 N N . GLU A 1 315 ? 15.151 -20.578 -37.859 1.00 28.95 315 GLU A N 1
ATOM 2440 C CA . GLU A 1 315 ? 15.781 -21.403 -38.875 1.00 28.95 315 GLU A CA 1
ATOM 2441 C C . GLU A 1 315 ? 14.780 -22.497 -39.279 1.00 28.95 315 GLU A C 1
ATOM 2443 O O . GLU A 1 315 ? 14.839 -23.629 -38.811 1.00 28.95 315 GLU A O 1
ATOM 2448 N N . GLU A 1 316 ? 13.812 -22.154 -40.132 1.00 31.31 316 GLU A N 1
ATOM 2449 C CA . GLU A 1 316 ? 13.135 -23.147 -40.961 1.00 31.31 316 GLU A CA 1
ATOM 2450 C C . GLU A 1 316 ? 14.125 -23.550 -42.052 1.00 31.31 316 GLU A C 1
ATOM 2452 O O . GLU A 1 316 ? 14.211 -22.967 -43.136 1.00 31.31 316 GLU A O 1
ATOM 2457 N N . ARG A 1 317 ? 14.960 -24.531 -41.716 1.00 28.41 317 ARG A N 1
ATOM 2458 C CA . ARG A 1 317 ? 15.794 -25.212 -42.692 1.00 28.41 317 ARG A CA 1
ATOM 2459 C C . ARG A 1 317 ? 14.871 -26.096 -43.525 1.00 28.41 317 ARG A C 1
ATOM 2461 O O . ARG A 1 317 ? 14.506 -27.195 -43.118 1.00 28.41 317 ARG A O 1
ATOM 2468 N N . ALA A 1 318 ? 14.471 -25.561 -44.673 1.00 29.30 318 ALA A N 1
ATOM 2469 C CA . ALA A 1 318 ? 13.802 -26.285 -45.737 1.00 29.30 318 ALA A CA 1
ATOM 2470 C C . ALA A 1 318 ? 14.618 -27.536 -46.108 1.00 29.30 318 ALA A C 1
ATOM 2472 O O . ALA A 1 318 ? 15.775 -27.431 -46.522 1.00 29.30 318 ALA A O 1
ATOM 2473 N N . LEU A 1 319 ? 14.012 -28.714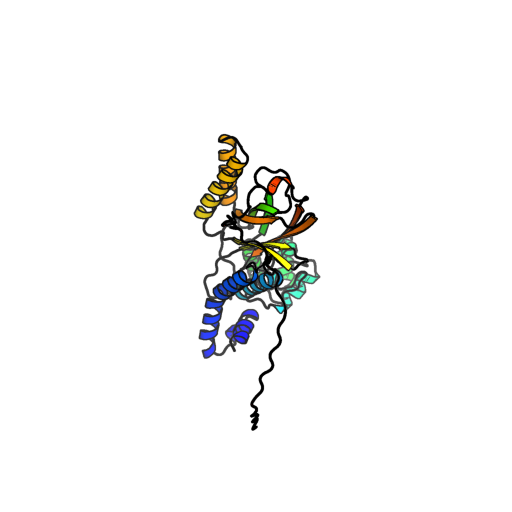 -45.954 1.00 32.28 319 LEU A N 1
ATOM 2474 C CA . LEU A 1 319 ? 14.415 -29.898 -46.704 1.00 32.28 319 LEU A CA 1
ATOM 2475 C C . LEU A 1 319 ? 13.937 -29.723 -48.149 1.00 32.28 319 LEU A C 1
ATOM 2477 O O . LEU A 1 319 ? 12.816 -29.279 -48.395 1.00 32.28 319 LEU A O 1
ATOM 2481 N N . GLY A 1 320 ? 14.859 -29.985 -49.073 1.00 28.62 320 GLY A N 1
ATOM 2482 C CA . GLY A 1 320 ? 14.771 -29.640 -50.483 1.00 28.62 320 GLY A CA 1
ATOM 2483 C C . GLY A 1 320 ? 13.620 -30.302 -51.234 1.00 28.62 320 GLY A C 1
ATOM 2484 O O . GLY A 1 320 ? 13.183 -31.405 -50.918 1.00 28.62 320 GLY A O 1
ATOM 2485 N N . LYS A 1 321 ? 13.177 -29.584 -52.266 1.00 29.72 321 LYS A N 1
ATOM 2486 C CA . LYS A 1 321 ? 12.452 -30.133 -53.406 1.00 29.72 321 LYS A CA 1
ATOM 2487 C C . LYS A 1 321 ? 13.431 -30.956 -54.247 1.00 29.72 321 LYS A C 1
ATOM 2489 O O . LYS A 1 321 ? 14.490 -30.437 -54.593 1.00 29.72 321 LYS A O 1
ATOM 2494 N N . GLU A 1 322 ? 13.051 -32.180 -54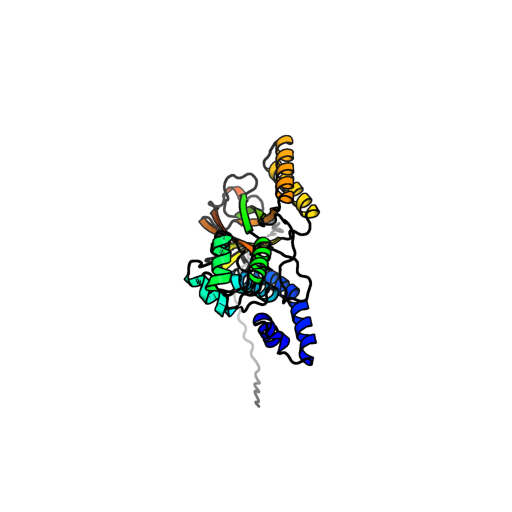.583 1.00 27.70 322 GLU A N 1
ATOM 2495 C CA . GLU A 1 322 ? 13.477 -32.822 -55.825 1.00 27.70 322 GLU A CA 1
ATOM 2496 C C . GLU A 1 322 ? 12.282 -32.833 -56.782 1.00 27.70 322 GLU A C 1
ATOM 2498 O O . GLU A 1 322 ? 11.132 -33.014 -56.372 1.00 27.70 322 GLU A O 1
ATOM 2503 N N . ASP A 1 323 ? 12.604 -32.528 -58.032 1.00 29.69 323 ASP A N 1
ATOM 2504 C CA . ASP A 1 323 ? 11.733 -32.331 -59.181 1.00 29.69 323 ASP A CA 1
ATOM 2505 C C . ASP A 1 323 ? 11.037 -33.623 -59.622 1.00 29.69 323 ASP A C 1
ATOM 2507 O O . ASP A 1 323 ? 11.686 -34.663 -59.689 1.00 29.69 323 ASP A O 1
ATOM 2511 N N . VAL A 1 324 ? 9.768 -33.536 -60.043 1.00 29.77 324 VAL A N 1
ATOM 2512 C CA . VAL A 1 324 ? 9.227 -34.374 -61.128 1.00 29.77 324 VAL A CA 1
ATOM 2513 C C . VAL A 1 324 ? 8.228 -33.542 -61.940 1.00 29.77 324 VAL A C 1
ATOM 2515 O O . VAL A 1 324 ? 7.347 -32.889 -61.381 1.00 29.77 324 VAL A O 1
ATOM 2518 N N . GLU A 1 325 ? 8.455 -33.559 -63.252 1.00 29.69 325 GLU A N 1
ATOM 2519 C CA . GLU A 1 325 ? 7.755 -32.867 -64.335 1.00 29.69 325 GLU A CA 1
ATOM 2520 C C . GLU A 1 325 ? 6.276 -33.242 -64.510 1.00 29.69 325 GLU A C 1
ATOM 2522 O O . GLU A 1 325 ? 5.789 -34.276 -64.055 1.00 29.69 325 GLU A O 1
ATOM 2527 N N . GLU A 1 326 ? 5.609 -32.340 -65.228 1.00 32.00 326 GLU A N 1
ATOM 2528 C CA . GLU A 1 326 ? 4.224 -32.329 -65.681 1.00 32.00 326 GLU A CA 1
ATOM 2529 C C . GLU A 1 326 ? 3.818 -33.548 -66.528 1.00 32.00 326 GLU A C 1
ATOM 2531 O O . GLU A 1 326 ? 4.590 -34.078 -67.326 1.00 32.00 326 GLU A O 1
ATOM 2536 N N . GLY A 1 327 ? 2.540 -33.909 -66.414 1.00 26.83 327 GLY A N 1
ATOM 2537 C CA . GLY A 1 327 ? 1.821 -34.767 -67.347 1.00 26.83 327 GLY A CA 1
ATOM 2538 C C . GLY A 1 327 ? 0.320 -34.583 -67.141 1.00 26.83 327 GLY A C 1
ATOM 2539 O O . GLY A 1 327 ? -0.239 -35.097 -66.174 1.00 26.83 327 GLY A O 1
ATOM 2540 N N . GLU A 1 328 ? -0.299 -33.781 -68.005 1.00 36.06 328 GLU A N 1
ATOM 2541 C CA . GLU A 1 328 ? -1.752 -33.671 -68.170 1.00 36.06 328 GLU A CA 1
ATOM 2542 C C . GLU A 1 328 ? -2.322 -35.020 -68.631 1.00 36.06 328 GLU A C 1
ATOM 2544 O O . GLU A 1 328 ? -1.727 -35.633 -69.511 1.00 36.06 328 GLU A O 1
ATOM 2549 N N . GLU A 1 329 ? -3.469 -35.461 -68.100 1.00 29.73 329 GLU A N 1
ATOM 2550 C CA . GLU A 1 329 ? -4.428 -36.286 -68.852 1.00 29.73 329 GLU A CA 1
ATOM 2551 C C . GLU A 1 329 ? -5.815 -36.339 -68.179 1.00 29.73 329 GLU A C 1
ATOM 2553 O O . GLU A 1 329 ? -5.982 -36.031 -66.999 1.00 29.73 329 GLU A O 1
ATOM 2558 N N . GLU A 1 330 ? -6.803 -36.650 -69.013 1.00 29.06 330 GLU A N 1
ATOM 2559 C CA . GLU A 1 330 ? -8.196 -36.199 -69.022 1.00 29.06 330 GLU A CA 1
ATOM 2560 C C . GLU A 1 330 ? -9.182 -36.962 -68.108 1.00 29.06 330 GLU A C 1
ATOM 2562 O O . GLU A 1 330 ? -8.918 -38.045 -67.586 1.00 29.06 330 GLU A O 1
ATOM 2567 N N . ASP A 1 331 ? -10.373 -36.364 -67.981 1.00 35.16 331 ASP A N 1
ATOM 2568 C CA . ASP A 1 331 ? -11.604 -36.890 -67.385 1.00 35.16 331 ASP A CA 1
ATOM 2569 C C . ASP A 1 331 ? -12.011 -38.289 -67.886 1.00 35.16 331 ASP A C 1
ATOM 2571 O O . ASP A 1 331 ? -12.107 -38.501 -69.093 1.00 35.16 331 ASP A O 1
ATOM 2575 N N . VAL A 1 332 ? -12.467 -39.173 -66.983 1.00 31.06 332 VAL A N 1
ATOM 2576 C CA . VAL A 1 332 ? -13.532 -40.152 -67.289 1.00 31.06 332 VAL A CA 1
ATOM 2577 C C . VAL A 1 332 ? -14.437 -40.378 -66.069 1.00 31.06 332 VAL A C 1
ATOM 2579 O O . VAL A 1 332 ? -14.006 -40.802 -64.999 1.00 31.06 332 VAL A O 1
ATOM 2582 N N . ILE A 1 333 ? -15.725 -40.113 -66.282 1.00 36.53 333 ILE A N 1
ATOM 2583 C CA . ILE A 1 333 ? -16.875 -40.421 -65.424 1.00 36.53 333 ILE A CA 1
ATOM 2584 C C . ILE A 1 333 ? -17.107 -41.938 -65.377 1.00 36.53 333 ILE A C 1
ATOM 2586 O O . ILE A 1 333 ? -17.131 -42.578 -66.429 1.00 36.53 333 ILE A O 1
ATOM 2590 N N . GLN A 1 334 ? -17.435 -42.495 -64.207 1.00 32.00 334 GLN A N 1
ATOM 2591 C CA . GLN A 1 334 ? -18.283 -43.689 -64.166 1.00 32.00 334 GLN A CA 1
ATOM 2592 C C . GLN A 1 334 ? -19.211 -43.700 -62.944 1.00 32.00 334 GLN A C 1
ATOM 2594 O O . GLN A 1 334 ? -18.771 -43.674 -61.797 1.00 32.00 334 GLN A O 1
ATOM 2599 N N . GLU A 1 335 ? -20.510 -43.701 -63.245 1.00 34.22 335 GLU A N 1
ATOM 2600 C CA . GLU A 1 335 ? -21.637 -43.916 -62.337 1.00 34.22 335 GLU A CA 1
ATOM 2601 C C . GLU A 1 335 ? -21.654 -45.354 -61.789 1.00 34.22 335 GLU A C 1
ATOM 2603 O O . GLU A 1 335 ? -21.185 -46.285 -62.448 1.00 34.22 335 GLU A O 1
ATOM 2608 N N . GLY A 1 336 ? -22.260 -45.547 -60.615 1.00 29.36 336 GLY A N 1
ATOM 2609 C CA . GLY A 1 336 ? -22.517 -46.866 -60.040 1.00 29.36 336 GLY A CA 1
ATOM 2610 C C . GLY A 1 336 ? -23.255 -46.773 -58.707 1.00 29.36 336 GLY A C 1
ATOM 2611 O O . GLY A 1 336 ? -22.645 -46.502 -57.681 1.00 29.36 336 GLY A O 1
ATOM 2612 N N . ASP A 1 337 ? -24.564 -46.959 -58.804 1.00 32.66 337 ASP A N 1
ATOM 2613 C CA . ASP A 1 337 ? -25.651 -46.849 -57.829 1.00 32.66 337 ASP A CA 1
ATOM 2614 C C . ASP A 1 337 ? -25.546 -47.747 -56.571 1.00 32.66 337 ASP A C 1
ATOM 2616 O O . ASP A 1 337 ? -24.798 -48.724 -56.540 1.00 32.66 337 ASP A O 1
ATOM 2620 N N . ASP A 1 338 ? -26.396 -47.408 -55.592 1.00 35.84 338 ASP A N 1
ATOM 2621 C CA . ASP A 1 338 ? -27.206 -48.311 -54.755 1.00 35.84 338 ASP A CA 1
ATOM 2622 C C . ASP A 1 338 ? -27.090 -48.319 -53.208 1.00 35.84 338 ASP A C 1
ATOM 2624 O O . ASP A 1 338 ? -26.075 -48.643 -52.591 1.00 35.84 338 ASP A O 1
ATOM 2628 N N . HIS A 1 339 ? -28.292 -48.116 -52.636 1.00 35.78 339 HIS A N 1
ATOM 2629 C CA . HIS A 1 339 ? -28.858 -48.483 -51.323 1.00 35.78 339 HIS A CA 1
ATOM 2630 C C . HIS A 1 339 ? -28.508 -47.619 -50.090 1.00 35.78 339 HIS A C 1
ATOM 2632 O O . HIS A 1 339 ? -27.399 -47.658 -49.575 1.00 35.78 339 HIS A O 1
ATOM 2638 N N . ALA A 1 340 ? -29.371 -46.721 -49.585 1.00 35.56 340 ALA A N 1
ATOM 2639 C CA . ALA A 1 340 ? -30.764 -46.797 -49.084 1.00 35.56 340 ALA A CA 1
ATOM 2640 C C . ALA A 1 340 ? -30.906 -47.207 -47.597 1.00 35.56 340 ALA A C 1
ATOM 2642 O O . ALA A 1 340 ? -30.537 -48.311 -47.214 1.00 35.56 340 ALA A O 1
ATOM 2643 N N . SER A 1 341 ? -31.593 -46.324 -46.845 1.00 39.19 341 SER A N 1
ATOM 2644 C CA . SER A 1 341 ? -32.290 -46.490 -45.542 1.00 39.19 341 SER A CA 1
ATOM 2645 C C . SER A 1 341 ? -31.432 -46.854 -44.311 1.00 39.19 341 SER A C 1
ATOM 2647 O O . SER A 1 341 ? -30.508 -47.641 -44.402 1.00 39.19 341 SER A O 1
ATOM 2649 N N . ASP A 1 342 ? -31.658 -46.323 -43.109 1.00 40.66 342 ASP A N 1
ATOM 2650 C CA . ASP A 1 342 ? -32.947 -45.977 -42.516 1.00 40.66 342 ASP A CA 1
ATOM 2651 C C . ASP A 1 342 ? -32.800 -44.916 -41.412 1.00 40.66 342 ASP A C 1
ATOM 2653 O O . ASP A 1 342 ? -31.815 -44.887 -40.669 1.00 40.66 342 ASP A O 1
ATOM 2657 N N . TYR A 1 343 ? -33.807 -44.053 -41.324 1.00 46.00 343 TYR A N 1
ATOM 2658 C CA . TYR A 1 343 ? -34.040 -43.151 -40.203 1.00 46.00 343 TYR A CA 1
ATOM 2659 C C . TYR A 1 343 ? -34.865 -43.900 -39.158 1.00 46.00 343 TYR A C 1
ATOM 2661 O O . TYR A 1 343 ? -35.895 -44.478 -39.487 1.00 46.00 343 TYR A O 1
ATOM 2669 N N . SER A 1 344 ? -34.506 -43.771 -37.886 1.00 48.56 344 SER A N 1
ATOM 2670 C CA . SER A 1 344 ? -35.487 -43.904 -36.810 1.00 48.56 344 SER A CA 1
ATOM 2671 C C . SER A 1 344 ? -35.086 -43.003 -35.647 1.00 48.56 344 SER A C 1
ATOM 2673 O O . SER A 1 344 ? -34.240 -43.359 -34.827 1.00 48.56 344 SER A O 1
ATOM 2675 N N . ASP A 1 345 ? -35.696 -41.818 -35.632 1.00 45.41 345 ASP A N 1
ATOM 2676 C CA . ASP A 1 345 ? -36.043 -41.106 -34.406 1.00 45.41 345 ASP A CA 1
ATOM 2677 C C . ASP A 1 345 ? -37.113 -41.922 -33.670 1.00 45.41 345 ASP A C 1
ATOM 2679 O O . ASP A 1 345 ? -38.126 -42.261 -34.277 1.00 45.41 345 ASP A O 1
ATOM 2683 N N . GLU A 1 346 ? -36.949 -42.151 -32.368 1.00 46.16 346 GLU A N 1
ATOM 2684 C CA . GLU A 1 346 ? -38.088 -42.218 -31.449 1.00 46.16 346 GLU A CA 1
ATOM 2685 C C . GLU A 1 346 ? -37.756 -41.484 -30.144 1.00 46.16 346 GLU A C 1
ATOM 2687 O O . GLU A 1 346 ? -36.663 -41.582 -29.583 1.00 46.16 346 GLU A O 1
ATOM 2692 N N . CYS A 1 347 ? -38.739 -40.682 -29.744 1.00 46.28 347 CYS A N 1
ATOM 2693 C CA . CYS A 1 347 ? -38.804 -39.776 -28.611 1.00 46.28 347 CYS A CA 1
ATOM 2694 C C . CYS A 1 347 ? -39.145 -40.502 -27.299 1.00 46.28 347 CYS A C 1
ATOM 2696 O O . CYS A 1 347 ? -39.872 -41.488 -27.330 1.00 46.28 347 CYS A O 1
ATOM 2698 N N . GLU A 1 348 ? -38.706 -39.947 -26.165 1.00 38.94 348 GLU A N 1
ATOM 2699 C CA . GLU A 1 348 ? -39.523 -39.441 -25.031 1.00 38.94 348 GLU A CA 1
ATOM 2700 C C . GLU A 1 348 ? -38.645 -39.113 -23.814 1.00 38.94 348 GLU A C 1
ATOM 2702 O O . GLU A 1 348 ? -37.798 -39.949 -23.422 1.00 38.94 348 GLU A O 1
#

Radius of gyration: 29.65 Å; chains: 1; bounding box: 74×70×96 Å

Organism: Vanilla planifolia (NCBI:txid51239)